Protein AF-A0A849GTV9-F1 (afdb_monomer_lite)

Sequence (280 aa):
MTPLEDRWETLEACEEAVRRRGRVLATTTHLSLVDVEDGKLIRIGAPPRLEFVEWRYGPR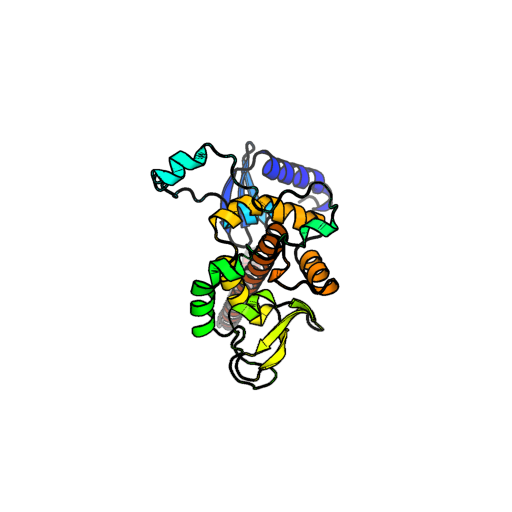SSEESSRPGFWARLLSRLPSPPVGGYDPYKGFEGALRSEPWLASPFLEQASPLTYLFSEVPLAPVCPSCHGPLALRPWEFQRIEILAGPHGPSVLAVCAICDTEVVLDLLEARPVLRVALGIVTPQPVLRQIATGAALEMDAMGGPKALLGSLASARHALGDLGSQARAGLIMTLDELAELEALEAEWRRAEEIAAIMDGELSDIPGFEAFRKNILDRGR

Structure (mmCIF, N/CA/C/O backbone):
data_AF-A0A849GTV9-F1
#
_entry.id   AF-A0A849GTV9-F1
#
loop_
_atom_site.group_PDB
_atom_site.id
_atom_site.type_symbol
_atom_site.label_atom_id
_atom_site.label_alt_id
_atom_site.label_comp_id
_atom_site.label_asym_id
_atom_site.label_entity_id
_atom_site.label_seq_id
_atom_site.pdbx_PDB_ins_code
_atom_site.Cartn_x
_atom_site.Cartn_y
_atom_site.Cartn_z
_atom_site.occupancy
_atom_site.B_iso_or_equiv
_atom_site.auth_seq_id
_atom_site.auth_comp_id
_atom_site.auth_asym_id
_atom_site.auth_atom_id
_atom_site.pdbx_PDB_model_num
ATOM 1 N N . MET A 1 1 ? -26.348 -5.401 33.108 1.00 39.69 1 MET A N 1
ATOM 2 C CA . MET A 1 1 ? -26.008 -4.937 31.749 1.00 39.69 1 MET A CA 1
ATOM 3 C C . MET A 1 1 ? -26.703 -5.865 30.778 1.00 39.69 1 MET A C 1
ATOM 5 O O . MET A 1 1 ? -26.574 -7.068 30.950 1.00 39.69 1 MET A O 1
ATOM 9 N N . THR A 1 2 ? -27.500 -5.327 29.862 1.00 42.94 2 THR A N 1
ATOM 10 C CA . THR A 1 2 ? -28.203 -6.107 28.833 1.00 42.94 2 THR A CA 1
ATOM 11 C C . THR A 1 2 ? -27.184 -6.707 27.848 1.00 42.94 2 THR A C 1
ATOM 13 O O . THR A 1 2 ? -26.185 -6.024 27.584 1.00 42.94 2 THR A O 1
ATOM 16 N N . PRO A 1 3 ? -27.381 -7.942 27.344 1.00 52.69 3 PRO A N 1
ATOM 17 C CA . PRO A 1 3 ? -26.490 -8.583 26.371 1.00 52.69 3 PRO A CA 1
ATOM 18 C C . PRO A 1 3 ? -26.259 -7.730 25.117 1.00 52.69 3 PRO A C 1
ATOM 20 O O . PRO A 1 3 ? -27.100 -6.912 24.748 1.00 52.69 3 PRO A O 1
ATOM 23 N N . LEU A 1 4 ? -25.098 -7.893 24.475 1.00 50.41 4 LEU A N 1
ATOM 24 C CA . LEU A 1 4 ? -24.697 -7.087 23.314 1.00 50.41 4 LEU A CA 1
ATOM 25 C C . LEU A 1 4 ? -25.609 -7.347 22.101 1.00 50.41 4 LEU A C 1
ATOM 27 O O . LEU A 1 4 ? -25.869 -6.426 21.329 1.00 50.41 4 LEU A O 1
ATOM 31 N N . GLU A 1 5 ? -26.128 -8.575 21.981 1.00 54.06 5 GLU A N 1
ATOM 32 C CA . GLU A 1 5 ? -27.061 -8.987 20.923 1.00 54.06 5 GLU A CA 1
ATOM 33 C C . GLU A 1 5 ? -28.354 -8.147 20.911 1.00 54.06 5 GLU A C 1
ATOM 35 O O . GLU A 1 5 ? -28.874 -7.829 19.846 1.00 54.06 5 GLU A O 1
ATOM 40 N N . ASP A 1 6 ? -28.812 -7.693 22.083 1.00 58.66 6 ASP A N 1
ATOM 41 C CA . ASP A 1 6 ? -30.043 -6.906 22.254 1.00 58.66 6 ASP A CA 1
ATOM 42 C C . ASP A 1 6 ? -29.839 -5.393 22.021 1.00 58.66 6 ASP A C 1
ATOM 44 O O . ASP A 1 6 ? -30.763 -4.596 22.196 1.00 58.66 6 ASP A O 1
ATOM 48 N N . ARG A 1 7 ? -28.619 -4.956 21.667 1.00 70.19 7 ARG A N 1
ATOM 49 C CA . ARG A 1 7 ? -28.251 -3.533 21.484 1.00 70.19 7 ARG A CA 1
ATOM 50 C C . ARG A 1 7 ? -27.918 -3.177 20.034 1.00 70.19 7 ARG A C 1
ATOM 52 O O . ARG A 1 7 ? -27.446 -2.067 19.781 1.00 70.19 7 ARG A O 1
ATOM 59 N N . TRP A 1 8 ? -28.162 -4.088 19.092 1.00 69.25 8 TRP A N 1
ATOM 60 C CA . TRP A 1 8 ? -27.783 -3.926 17.686 1.00 69.25 8 TRP A CA 1
ATOM 61 C C . TRP A 1 8 ? -28.410 -2.686 17.035 1.00 69.25 8 TRP A C 1
ATOM 63 O O . TRP A 1 8 ? -27.699 -1.887 16.437 1.00 69.25 8 TRP A O 1
ATOM 73 N N . GLU A 1 9 ? -29.704 -2.437 17.260 1.00 74.06 9 GLU A N 1
ATOM 74 C CA . GLU A 1 9 ? -30.391 -1.240 16.742 1.00 74.06 9 GLU A CA 1
ATOM 75 C C . GLU A 1 9 ? -29.794 0.066 17.288 1.00 74.06 9 GLU A C 1
ATOM 77 O O . GLU A 1 9 ? -29.728 1.074 16.589 1.00 74.06 9 GLU A O 1
ATOM 82 N N . THR A 1 10 ? -29.314 0.056 18.536 1.00 77.75 10 THR A N 1
ATOM 83 C CA . THR A 1 10 ? -28.646 1.222 19.132 1.00 77.75 10 THR A CA 1
ATOM 84 C C . THR A 1 10 ? -27.262 1.434 18.519 1.00 77.75 10 THR A C 1
ATOM 86 O O . THR A 1 10 ? -26.870 2.572 18.279 1.00 77.75 10 THR A O 1
ATOM 89 N N . LEU A 1 11 ? -26.524 0.356 18.239 1.00 75.38 11 LEU A N 1
ATOM 90 C CA . LEU A 1 11 ? -25.236 0.425 17.545 1.00 75.38 11 LEU A CA 1
ATOM 91 C C . LEU A 1 11 ? -25.397 0.922 16.104 1.00 75.38 11 LEU A C 1
ATOM 93 O O . LEU A 1 11 ? -24.659 1.817 15.702 1.00 75.38 11 LEU A O 1
ATOM 97 N N . GLU A 1 12 ? -26.379 0.417 15.354 1.00 79.19 12 GLU A N 1
ATOM 98 C CA . GLU A 1 12 ? -26.667 0.884 13.992 1.00 79.19 12 GLU A CA 1
ATOM 99 C C . GLU A 1 12 ? -27.120 2.348 13.964 1.00 79.19 12 GLU A C 1
ATOM 101 O O . GLU A 1 12 ? -26.667 3.111 13.111 1.00 79.19 12 GLU A O 1
ATOM 106 N N . ALA A 1 13 ? -27.953 2.775 14.919 1.00 81.56 13 ALA A N 1
ATOM 107 C CA . ALA A 1 13 ? -28.348 4.175 15.047 1.00 81.56 13 ALA A CA 1
ATOM 108 C C . ALA A 1 13 ? -27.148 5.086 15.357 1.00 81.56 13 ALA A C 1
ATOM 110 O O . ALA A 1 13 ? -27.024 6.162 14.768 1.00 81.56 13 ALA A O 1
ATOM 111 N N . CYS A 1 14 ? -26.238 4.645 16.232 1.00 82.44 14 CYS A N 1
ATOM 112 C CA . CYS A 1 14 ? -24.987 5.348 16.508 1.00 82.44 14 CYS A CA 1
ATOM 113 C C . CYS A 1 14 ? -24.081 5.416 15.267 1.00 82.44 14 CYS A C 1
ATOM 115 O O . CYS A 1 14 ? -23.568 6.489 14.957 1.00 82.44 14 CYS A O 1
ATOM 117 N N . GLU A 1 15 ? -23.907 4.315 14.530 1.00 80.06 15 GLU A N 1
ATOM 118 C CA . GLU A 1 15 ? -23.124 4.284 13.284 1.00 80.06 15 GLU A CA 1
ATOM 119 C C . GLU A 1 15 ? -23.722 5.205 12.216 1.00 80.06 15 GLU A C 1
ATOM 121 O O . GLU A 1 15 ? -22.999 5.946 11.552 1.00 80.06 15 GLU A O 1
ATOM 126 N N . GLU A 1 16 ? -25.045 5.228 12.069 1.00 83.62 16 GLU A N 1
ATOM 127 C CA . GLU A 1 16 ? -25.703 6.113 11.110 1.00 83.62 16 GLU A CA 1
ATOM 128 C C . GLU A 1 16 ? -25.604 7.590 11.518 1.00 83.62 16 GLU A C 1
ATOM 130 O O . GLU A 1 16 ? -25.418 8.458 10.659 1.00 83.62 16 GLU A O 1
ATOM 135 N N . ALA A 1 17 ? -25.669 7.887 12.819 1.00 84.38 17 ALA A N 1
ATOM 136 C CA . ALA A 1 17 ? -25.448 9.232 13.341 1.00 84.38 17 ALA A CA 1
ATOM 137 C C . ALA A 1 17 ? -24.020 9.723 13.050 1.00 84.38 17 ALA A C 1
ATOM 139 O O . ALA A 1 17 ? -23.851 10.851 12.575 1.00 84.38 17 ALA A O 1
ATOM 140 N N . VAL A 1 18 ? -23.010 8.865 13.249 1.00 82.31 18 VAL A N 1
ATOM 141 C CA . VAL A 1 18 ? -21.615 9.144 12.865 1.00 82.31 18 VAL A CA 1
ATOM 142 C C . VAL A 1 18 ? -21.516 9.387 11.358 1.00 82.31 18 VAL A C 1
ATOM 144 O O . VAL A 1 18 ? -21.007 10.427 10.946 1.00 82.31 18 VAL A O 1
ATOM 147 N N . ARG A 1 19 ? -22.077 8.493 10.536 1.00 78.62 19 ARG A N 1
ATOM 148 C CA . ARG A 1 19 ? -21.976 8.549 9.069 1.00 78.62 19 ARG A CA 1
ATOM 149 C C . ARG A 1 19 ? -22.617 9.798 8.465 1.00 78.62 19 ARG A C 1
ATOM 151 O O . ARG A 1 19 ? -22.088 10.360 7.511 1.00 78.62 19 ARG A O 1
ATOM 158 N N . ARG A 1 20 ? -23.786 10.216 8.966 1.00 77.94 20 ARG A N 1
ATOM 159 C CA . ARG A 1 20 ? -24.541 11.338 8.378 1.00 77.94 20 ARG A CA 1
ATOM 160 C C . ARG A 1 20 ? -24.160 12.702 8.929 1.00 77.94 20 ARG A C 1
ATOM 162 O O . ARG A 1 20 ? -24.285 13.686 8.204 1.00 77.94 20 ARG A O 1
ATOM 169 N N . ARG A 1 21 ? -23.832 12.785 10.221 1.00 75.69 21 ARG A N 1
ATOM 170 C CA . ARG A 1 21 ? -23.734 14.063 10.951 1.00 75.69 21 ARG A CA 1
ATOM 171 C C . ARG A 1 21 ? -22.545 14.135 11.914 1.00 75.69 21 ARG A C 1
ATOM 173 O O . ARG A 1 21 ? -22.433 15.117 12.643 1.00 75.69 21 ARG A O 1
ATOM 180 N N . GLY A 1 22 ? -21.677 13.126 11.942 1.00 81.06 22 GLY A N 1
ATOM 181 C CA . GLY A 1 22 ? -20.545 13.065 12.856 1.00 81.06 22 GLY A CA 1
ATOM 182 C C . GLY A 1 22 ? -19.433 14.047 12.496 1.00 81.06 22 GLY A C 1
ATOM 183 O O . GLY A 1 22 ? -18.978 14.099 11.356 1.00 81.06 22 GLY A O 1
ATOM 184 N N . ARG A 1 23 ? -18.944 14.798 13.487 1.00 77.62 23 ARG A N 1
ATOM 185 C CA . ARG A 1 23 ? -17.706 15.582 13.390 1.00 77.62 23 ARG A CA 1
ATOM 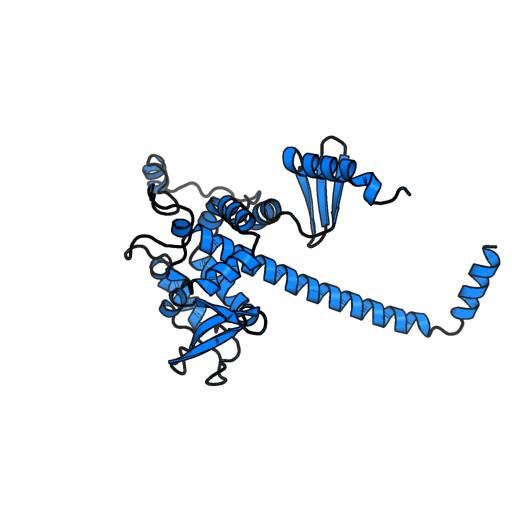186 C C . ARG A 1 23 ? -16.620 14.933 14.235 1.00 77.62 23 ARG A C 1
ATOM 188 O O . ARG A 1 23 ? -16.698 14.942 15.459 1.00 77.62 23 ARG A O 1
ATOM 195 N N . VAL A 1 24 ? -15.566 14.428 13.608 1.00 79.31 24 VAL A N 1
ATOM 196 C CA . VAL A 1 24 ? -14.429 13.840 14.332 1.00 79.31 24 VAL A CA 1
ATOM 197 C C . VAL A 1 24 ? -13.695 14.924 15.135 1.00 79.31 24 VAL A C 1
ATOM 199 O O . VAL A 1 24 ? -13.275 15.942 14.588 1.00 79.31 24 VAL A O 1
ATOM 202 N N . LEU A 1 25 ? -13.564 14.718 16.447 1.00 73.00 25 LEU A N 1
ATOM 203 C CA . LEU A 1 25 ? -12.898 15.628 17.386 1.00 73.00 25 LEU A CA 1
ATOM 204 C C . LEU A 1 25 ? -11.453 15.220 17.676 1.00 73.00 25 LEU A C 1
ATOM 206 O O . LEU A 1 25 ? -10.591 16.079 17.836 1.00 73.00 25 LEU A O 1
ATOM 210 N N . ALA A 1 26 ? -11.203 13.919 17.804 1.00 57.09 26 ALA A N 1
ATOM 211 C CA . ALA A 1 26 ? -9.886 13.363 18.091 1.00 57.09 26 ALA A CA 1
ATOM 212 C C . ALA A 1 26 ? -9.811 11.928 17.573 1.00 57.09 26 ALA A C 1
ATOM 214 O O . ALA A 1 26 ? -10.826 11.236 17.518 1.00 57.09 26 ALA A O 1
ATOM 215 N N . THR A 1 27 ? -8.622 11.475 17.187 1.00 57.78 27 THR A N 1
ATOM 216 C CA . THR A 1 27 ? -8.405 10.105 16.718 1.00 57.78 27 THR A CA 1
ATOM 217 C C . THR A 1 27 ? -7.039 9.604 17.164 1.00 57.78 27 THR A C 1
ATOM 219 O O . THR A 1 27 ? -6.050 10.333 17.099 1.00 57.78 27 THR A O 1
ATOM 222 N N . THR A 1 28 ? -7.008 8.357 17.615 1.00 56.84 28 THR A N 1
ATOM 223 C CA . THR A 1 28 ? -5.812 7.534 17.772 1.00 56.84 28 THR A CA 1
ATOM 224 C C . THR A 1 28 ? -5.918 6.337 16.835 1.00 56.84 28 THR A C 1
ATOM 226 O O . THR A 1 28 ? -6.914 6.146 16.142 1.00 56.84 28 THR A O 1
ATOM 229 N N . THR A 1 29 ? -4.904 5.488 16.844 1.00 48.97 29 THR A N 1
ATOM 230 C CA . THR A 1 29 ? -4.817 4.313 15.982 1.00 48.97 29 THR A CA 1
ATOM 231 C C . THR A 1 29 ? -5.947 3.287 16.185 1.00 48.97 29 THR A C 1
ATOM 233 O O . THR A 1 29 ? -6.224 2.491 15.293 1.00 48.97 29 THR A O 1
ATOM 236 N N . HIS A 1 30 ? -6.644 3.320 17.327 1.00 57.62 30 HIS A N 1
ATOM 237 C CA . HIS A 1 30 ? -7.762 2.416 17.636 1.00 57.62 30 HIS A CA 1
ATOM 238 C C . HIS A 1 30 ? -9.028 3.115 18.129 1.00 57.62 30 HIS A C 1
ATOM 240 O O . HIS A 1 30 ? -10.029 2.443 18.393 1.00 57.62 30 HIS A O 1
ATOM 246 N N . LEU A 1 31 ? -8.976 4.434 18.320 1.00 67.19 31 LEU A N 1
ATOM 247 C CA . LEU A 1 31 ? -10.046 5.192 18.950 1.00 67.19 31 LEU A CA 1
ATOM 248 C C . LEU A 1 31 ? -10.389 6.408 18.111 1.00 67.19 31 LEU A C 1
ATOM 250 O O . LEU A 1 31 ? -9.511 7.201 17.786 1.00 67.19 31 LEU A O 1
ATOM 254 N N . SER A 1 32 ? -11.673 6.625 17.868 1.00 72.94 32 SER A N 1
ATOM 255 C CA . SER A 1 32 ? -12.154 7.863 17.254 1.00 72.94 32 SER A CA 1
ATOM 256 C C . SER A 1 32 ? -13.209 8.489 18.145 1.00 72.94 32 SER A C 1
ATOM 258 O O . SER A 1 32 ? -14.185 7.839 18.511 1.00 72.94 32 SER A O 1
ATOM 260 N N . LEU A 1 33 ? -13.006 9.752 18.510 1.00 77.88 33 LEU A N 1
ATOM 261 C CA . LEU A 1 33 ? -13.976 10.564 19.233 1.00 77.88 33 LEU A CA 1
ATOM 262 C C . LEU A 1 33 ? -14.753 11.398 18.220 1.00 77.88 33 LEU A C 1
ATOM 264 O O . LEU A 1 33 ? -14.174 12.261 17.561 1.00 77.88 33 LEU A O 1
ATOM 268 N N . VAL A 1 34 ? -16.057 11.172 18.131 1.00 82.88 34 VAL A N 1
ATOM 269 C CA . VAL A 1 34 ? -16.953 11.829 17.179 1.00 82.88 34 VAL A CA 1
ATOM 270 C C . VAL A 1 34 ? -18.002 12.635 17.938 1.00 82.88 34 VAL A C 1
ATOM 272 O O . VAL A 1 34 ? -18.679 12.117 18.820 1.00 82.88 34 VAL A O 1
ATOM 275 N N . ASP A 1 35 ? -18.121 13.914 17.601 1.00 84.44 35 ASP A N 1
ATOM 276 C CA . ASP A 1 35 ? -19.215 14.799 18.002 1.00 84.44 35 ASP A CA 1
ATOM 277 C C . ASP A 1 35 ? -20.438 14.479 17.138 1.00 84.44 35 ASP A C 1
ATOM 279 O O . ASP A 1 35 ? -20.355 14.526 15.910 1.00 84.44 35 ASP A O 1
ATOM 283 N N . VAL A 1 36 ? -21.568 14.179 17.761 1.00 89.69 36 VAL A N 1
ATOM 284 C CA . VAL A 1 36 ? -22.879 14.044 17.115 1.00 89.69 36 VAL A CA 1
ATOM 285 C C . VAL A 1 36 ? -23.880 14.943 17.846 1.00 89.69 36 VAL A C 1
ATOM 287 O O . VAL A 1 36 ? -23.617 15.396 18.957 1.00 89.69 36 VAL A O 1
ATOM 290 N N . GLU A 1 37 ? -25.033 15.234 17.241 1.00 79.00 37 GLU A N 1
ATOM 291 C CA . GLU A 1 37 ? -26.035 16.135 17.849 1.00 79.00 37 GLU A CA 1
ATOM 292 C C . GLU A 1 37 ? -26.460 15.681 19.258 1.00 79.00 37 GLU A C 1
ATOM 294 O O . GLU A 1 37 ? -26.621 16.510 20.152 1.00 79.00 37 GLU A O 1
ATOM 299 N N . ASP A 1 38 ? -26.547 14.366 19.469 1.00 80.06 38 ASP A N 1
ATOM 300 C CA . ASP A 1 38 ? -26.975 13.751 20.729 1.00 80.06 38 ASP A CA 1
ATOM 301 C C . ASP A 1 38 ? -25.820 13.466 21.714 1.00 80.06 38 ASP A C 1
ATOM 303 O O . ASP A 1 38 ? -26.020 12.808 22.738 1.00 80.06 38 ASP A O 1
ATOM 307 N N . GLY A 1 39 ? -24.599 13.951 21.444 1.00 84.56 39 GLY A N 1
ATOM 308 C CA . GLY A 1 39 ? -23.461 13.841 22.361 1.00 84.56 39 GLY A CA 1
ATOM 309 C C . GLY A 1 39 ? -22.144 13.450 21.693 1.00 84.56 39 GLY A C 1
ATOM 310 O O . GLY A 1 39 ? -21.872 13.796 20.552 1.00 84.56 39 GLY A O 1
ATOM 311 N N . LYS A 1 40 ? -21.280 12.738 22.424 1.00 83.06 40 LYS A N 1
ATOM 312 C CA . LYS A 1 40 ? -19.981 12.279 21.910 1.00 83.06 40 LYS A CA 1
ATOM 313 C C . LYS A 1 40 ? -19.936 10.762 21.854 1.00 83.06 40 LYS A C 1
ATOM 315 O O . LYS A 1 40 ? -20.203 10.102 22.856 1.00 83.06 40 LYS A O 1
ATOM 320 N N . LEU A 1 41 ? -19.554 10.224 20.704 1.00 85.50 41 LEU A N 1
ATOM 321 C CA . LEU A 1 41 ? -19.363 8.797 20.479 1.00 85.50 41 LEU A CA 1
ATOM 322 C C . LEU A 1 41 ? -17.871 8.474 20.453 1.00 85.50 41 LEU A C 1
ATOM 324 O O . LEU A 1 41 ? -17.080 9.204 19.858 1.00 85.50 41 LEU A O 1
ATOM 328 N N . ILE A 1 42 ? -17.491 7.381 21.112 1.00 77.62 42 ILE A N 1
ATOM 329 C CA . ILE A 1 42 ? -16.140 6.822 21.043 1.00 77.62 42 ILE A CA 1
ATOM 330 C C . ILE A 1 42 ? -16.240 5.512 20.280 1.00 77.62 42 ILE A C 1
ATOM 332 O O . ILE A 1 42 ? -16.866 4.560 20.746 1.00 77.62 42 ILE A O 1
ATOM 336 N N . ARG A 1 43 ? -15.626 5.478 19.104 1.00 73.50 43 ARG A N 1
ATOM 337 C CA . ARG A 1 43 ? -15.516 4.282 18.280 1.00 73.50 43 ARG A CA 1
ATOM 338 C C . ARG A 1 43 ? -14.233 3.551 18.646 1.00 73.50 43 ARG A C 1
ATOM 340 O O . ARG A 1 43 ? -13.184 4.181 18.741 1.00 73.50 43 ARG A O 1
ATOM 347 N N . ILE A 1 44 ? -14.341 2.243 18.860 1.00 71.62 44 ILE A N 1
ATOM 348 C CA . ILE A 1 44 ? -13.219 1.353 19.167 1.00 71.62 44 ILE A CA 1
ATOM 349 C C . ILE A 1 44 ? -13.091 0.370 18.005 1.00 71.62 44 ILE A C 1
ATOM 351 O O . ILE A 1 44 ? -14.042 -0.354 17.713 1.00 71.62 44 ILE A O 1
ATOM 355 N N . GLY A 1 45 ? -11.935 0.349 17.343 1.00 67.25 45 GLY A N 1
ATOM 356 C CA . GLY A 1 45 ? -11.657 -0.542 16.213 1.00 67.25 45 GLY A CA 1
ATOM 357 C C . GLY A 1 45 ? -11.155 0.192 14.972 1.00 67.25 45 GLY A C 1
ATOM 358 O O . GLY A 1 45 ? -10.876 1.388 15.015 1.00 67.25 45 GLY A O 1
ATOM 359 N N . ALA A 1 46 ? -11.022 -0.539 13.862 1.00 63.16 46 ALA A N 1
ATOM 360 C CA . ALA A 1 46 ? -10.571 0.045 12.604 1.00 63.16 46 ALA A CA 1
ATOM 361 C C . ALA A 1 46 ? -11.599 1.077 12.093 1.00 63.16 46 ALA A C 1
ATOM 363 O O . ALA A 1 46 ? -12.800 0.769 12.039 1.00 63.16 46 ALA A O 1
ATOM 364 N N . PRO A 1 47 ? -11.163 2.295 11.726 1.00 66.44 47 PRO A N 1
ATOM 365 C CA . PRO A 1 47 ? -12.051 3.276 11.120 1.00 66.44 47 PRO A CA 1
ATOM 366 C C . PRO A 1 47 ? -12.557 2.762 9.760 1.00 66.44 47 PRO A C 1
ATOM 368 O O . PRO A 1 47 ? -11.839 2.021 9.079 1.00 66.44 47 PRO A O 1
ATOM 371 N N . PRO A 1 48 ? -13.767 3.148 9.317 1.00 73.62 48 PRO A N 1
ATOM 372 C CA . PRO A 1 48 ? -14.179 2.962 7.934 1.00 73.62 48 PRO A CA 1
ATOM 373 C C . PRO A 1 48 ? -13.139 3.588 7.004 1.00 73.62 48 PRO A C 1
ATOM 375 O O . PRO A 1 48 ? -12.595 4.656 7.294 1.00 73.62 48 PRO A O 1
ATOM 378 N N . ARG A 1 49 ? -12.876 2.958 5.858 1.00 79.69 49 ARG A N 1
ATOM 379 C CA . ARG A 1 49 ? -11.835 3.431 4.933 1.00 79.69 49 ARG A CA 1
ATOM 380 C C . ARG A 1 49 ? -12.064 4.846 4.430 1.00 79.69 49 ARG A C 1
ATOM 382 O O . ARG A 1 49 ? -11.101 5.579 4.235 1.00 79.69 49 ARG A O 1
ATOM 389 N N . LEU A 1 50 ? -13.323 5.250 4.276 1.00 77.94 50 LEU A N 1
ATOM 390 C CA . LEU A 1 50 ? -13.660 6.622 3.920 1.00 77.94 50 LEU A CA 1
ATOM 391 C C . LEU A 1 50 ? -13.152 7.627 4.970 1.00 77.94 50 LEU A C 1
ATOM 393 O O . LEU A 1 50 ? -12.550 8.630 4.601 1.00 77.94 50 LEU A O 1
ATOM 397 N N . GLU A 1 51 ? -13.312 7.325 6.261 1.00 72.25 51 GLU A N 1
ATOM 398 C CA . GLU A 1 51 ? -12.805 8.161 7.359 1.00 72.25 51 GLU A CA 1
ATOM 399 C C . GLU A 1 51 ? -11.272 8.150 7.406 1.00 72.25 51 GLU A C 1
ATOM 401 O O . GLU A 1 51 ? -10.645 9.204 7.502 1.00 72.25 51 GLU A O 1
ATOM 406 N N . PHE A 1 52 ? -10.652 6.972 7.253 1.00 75.75 52 PHE A N 1
ATOM 407 C CA . PHE A 1 52 ? -9.193 6.846 7.156 1.00 75.75 52 PHE A CA 1
ATOM 408 C C . PHE A 1 52 ? -8.624 7.719 6.029 1.00 75.75 52 PHE A C 1
ATOM 410 O O . PHE A 1 52 ? -7.631 8.430 6.211 1.00 75.75 52 PHE A O 1
ATOM 417 N N . VAL A 1 53 ? -9.280 7.698 4.868 1.00 79.25 53 VAL A N 1
ATOM 418 C CA . VAL A 1 53 ? -8.898 8.496 3.707 1.00 79.25 53 VAL A CA 1
ATOM 419 C C . VAL A 1 53 ? -9.067 9.986 3.959 1.00 79.25 53 VAL A C 1
ATOM 421 O O . VAL A 1 53 ? -8.160 10.748 3.625 1.00 79.25 53 VAL A O 1
ATOM 424 N N . GLU A 1 54 ? -10.167 10.416 4.572 1.00 76.19 54 GLU A N 1
ATOM 425 C CA . GLU A 1 54 ? -10.346 11.823 4.933 1.00 76.19 54 GLU A CA 1
ATOM 426 C C . GLU A 1 54 ? -9.293 12.303 5.939 1.00 76.19 54 GLU A C 1
ATOM 428 O O . GLU A 1 54 ? -8.771 13.406 5.799 1.00 76.19 54 GLU A O 1
ATOM 433 N N . TRP A 1 55 ? -8.898 11.493 6.919 1.00 73.12 55 TRP A N 1
ATOM 434 C CA . TRP A 1 55 ? -7.854 11.905 7.865 1.00 73.12 55 TRP A CA 1
ATOM 435 C C . TRP A 1 55 ? -6.478 11.988 7.220 1.00 73.12 55 TRP A C 1
ATOM 437 O O . TRP A 1 55 ? -5.690 12.893 7.516 1.00 73.12 55 TRP A O 1
ATOM 447 N N . ARG A 1 56 ? -6.169 11.023 6.355 1.00 77.38 56 ARG A N 1
ATOM 448 C CA . ARG A 1 56 ? -4.826 10.859 5.805 1.00 77.38 56 ARG A CA 1
ATOM 449 C C . ARG A 1 56 ? -4.579 11.708 4.565 1.00 77.38 56 ARG A C 1
ATOM 451 O O . ARG A 1 56 ? -3.489 12.259 4.406 1.00 77.38 56 ARG A O 1
ATOM 458 N N . TYR A 1 57 ? -5.589 11.825 3.714 1.00 81.44 57 TYR A N 1
ATOM 459 C CA . TYR A 1 57 ? -5.528 12.505 2.424 1.00 81.44 57 TYR A CA 1
ATOM 460 C C . TYR A 1 57 ? -6.535 13.651 2.304 1.00 81.44 57 TYR A C 1
ATOM 462 O O . TYR A 1 57 ? -6.558 14.320 1.275 1.00 81.44 57 TYR A O 1
ATOM 470 N N . GLY A 1 58 ? -7.363 13.913 3.315 1.00 69.00 58 GLY A N 1
ATOM 471 C CA . GLY A 1 58 ? -8.268 15.057 3.299 1.00 69.00 58 GLY A CA 1
ATOM 472 C C . GLY A 1 58 ? -7.544 16.403 3.419 1.00 69.00 58 GLY A C 1
ATOM 473 O O . GLY A 1 58 ? -6.320 16.480 3.596 1.00 69.00 58 GLY A O 1
ATOM 474 N N . PRO A 1 59 ? -8.294 17.508 3.287 1.00 63.97 59 PRO A N 1
ATOM 475 C CA . PRO A 1 59 ? -7.735 18.847 3.370 1.00 63.97 59 PRO A CA 1
ATOM 476 C C . PRO A 1 59 ? -7.184 19.104 4.777 1.00 63.97 59 PRO A C 1
ATOM 478 O O . PRO A 1 59 ? -7.916 19.097 5.764 1.00 63.97 59 PRO A O 1
ATOM 481 N N . ARG A 1 60 ? -5.879 19.377 4.880 1.00 60.59 60 ARG A N 1
ATOM 482 C CA . ARG A 1 60 ? -5.286 19.862 6.130 1.00 60.59 60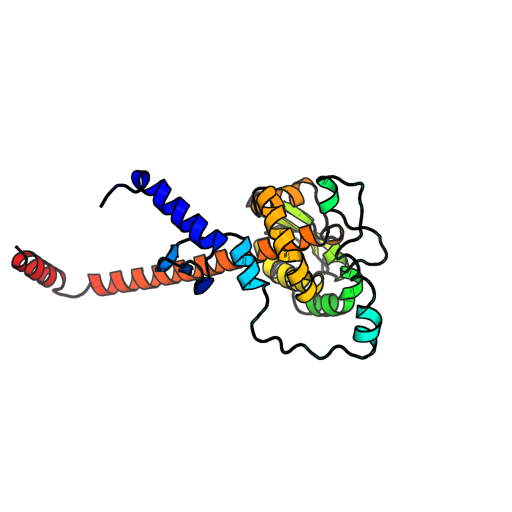 ARG A CA 1
ATOM 483 C C . ARG A 1 60 ? -5.678 21.321 6.331 1.00 60.59 60 ARG A C 1
ATOM 485 O O . ARG A 1 60 ? -5.578 22.121 5.405 1.00 60.59 60 ARG A O 1
ATOM 492 N N . SER A 1 61 ? -6.078 21.682 7.549 1.00 45.88 61 SER A N 1
ATOM 493 C CA . SER A 1 61 ? -6.567 23.016 7.940 1.00 45.88 61 SER A CA 1
ATOM 494 C C . SER A 1 61 ? -5.520 24.146 7.861 1.00 45.88 61 SER A C 1
ATOM 496 O O . SER A 1 61 ? -5.700 25.196 8.469 1.00 45.88 61 SER A O 1
ATOM 498 N N . SER A 1 62 ? -4.417 23.958 7.136 1.00 47.50 62 SER A N 1
ATOM 499 C CA . SER A 1 62 ? -3.298 24.899 7.054 1.00 47.50 62 SER A CA 1
ATOM 500 C C . SER A 1 62 ? -2.555 24.843 5.714 1.00 47.50 62 SER A C 1
ATOM 502 O O . SER A 1 62 ? -1.334 24.973 5.678 1.00 47.50 62 SER A O 1
ATOM 504 N N . GLU A 1 63 ? -3.258 24.641 4.601 1.00 47.31 63 GLU A N 1
ATOM 505 C CA . GLU A 1 63 ? -2.717 25.025 3.294 1.00 47.31 63 GLU A CA 1
ATOM 506 C C . GLU A 1 63 ? -3.184 26.440 2.977 1.00 47.31 63 GLU A C 1
ATOM 508 O O . GLU A 1 63 ? -4.249 26.675 2.409 1.00 47.31 63 GLU A O 1
ATOM 513 N N . GLU A 1 64 ? -2.365 27.408 3.381 1.00 44.62 64 GLU A N 1
ATOM 514 C CA . GLU A 1 64 ? -2.419 28.743 2.812 1.00 44.62 64 GLU A CA 1
ATOM 515 C C . GLU A 1 64 ? -2.233 28.590 1.301 1.00 44.62 64 GLU A C 1
ATOM 517 O O . GLU A 1 64 ? -1.152 28.234 0.829 1.00 44.62 64 GLU A O 1
ATOM 522 N N . SER A 1 65 ? -3.326 28.740 0.544 1.00 50.06 65 SER A N 1
ATOM 523 C CA . SER A 1 65 ? -3.315 28.506 -0.895 1.00 50.06 65 SER A CA 1
ATOM 524 C C . SER A 1 65 ? -2.213 29.370 -1.504 1.00 50.06 65 SER A C 1
ATOM 526 O O . SER A 1 65 ? -2.315 30.603 -1.479 1.00 50.06 65 SER A O 1
ATOM 528 N N . SER A 1 66 ? -1.152 28.763 -2.043 1.00 55.28 66 SER A N 1
ATOM 529 C CA . SER A 1 66 ? -0.175 29.536 -2.803 1.00 55.28 66 SER A CA 1
ATOM 530 C C . SER A 1 66 ? -0.950 30.207 -3.933 1.00 55.28 66 SER A C 1
ATOM 532 O O . SER A 1 66 ? -1.603 29.514 -4.720 1.00 55.28 66 SER A O 1
ATOM 534 N N . ARG A 1 67 ? -0.957 31.544 -3.978 1.00 53.75 67 ARG A N 1
ATOM 535 C CA . ARG A 1 67 ? -1.695 32.284 -5.007 1.00 53.75 67 ARG A CA 1
ATOM 536 C C . ARG A 1 67 ? -1.282 31.739 -6.379 1.00 53.75 67 ARG A C 1
ATOM 538 O O . ARG A 1 67 ? -0.092 31.797 -6.691 1.00 53.75 67 ARG A O 1
ATOM 545 N N . PRO A 1 68 ? -2.217 31.213 -7.191 1.00 58.44 68 PRO A N 1
ATOM 546 C CA . PRO A 1 68 ? -1.861 30.613 -8.467 1.00 58.44 68 PRO A CA 1
ATOM 547 C C . PRO A 1 68 ? -1.171 31.659 -9.345 1.00 58.44 68 PRO A C 1
ATOM 549 O O . PRO A 1 68 ? -1.640 32.798 -9.460 1.00 58.44 68 PRO A O 1
ATOM 552 N N . GLY A 1 69 ? -0.040 31.277 -9.945 1.00 70.12 69 GLY A N 1
ATOM 553 C CA . GLY A 1 69 ? 0.700 32.128 -10.874 1.00 70.12 69 GLY A CA 1
ATOM 554 C C . GLY A 1 69 ? -0.163 32.558 -12.067 1.00 70.12 69 GLY A C 1
ATOM 555 O O . GLY A 1 69 ? -1.207 31.967 -12.346 1.00 70.12 69 GLY A O 1
ATOM 556 N N . PHE A 1 70 ? 0.274 33.591 -12.792 1.00 71.94 70 PHE A N 1
ATOM 557 C CA . PHE A 1 70 ? -0.458 34.160 -13.934 1.00 71.94 70 PHE A CA 1
ATOM 558 C C . PHE A 1 70 ? -0.973 33.094 -14.922 1.00 71.94 70 PHE A C 1
ATOM 560 O O . PHE A 1 70 ? -2.151 33.103 -15.275 1.00 71.94 70 PHE A O 1
ATOM 567 N N . TRP A 1 71 ? -0.130 32.122 -15.286 1.00 57.69 71 TRP A N 1
ATOM 568 C CA . TRP A 1 71 ? -0.497 31.031 -16.194 1.00 57.69 71 TRP A CA 1
ATOM 569 C C . TRP A 1 71 ? -1.541 30.072 -15.611 1.00 57.69 71 TRP A C 1
ATOM 571 O O . TRP A 1 71 ? -2.456 29.670 -16.321 1.00 57.69 71 TRP A O 1
ATOM 581 N N . ALA A 1 72 ? -1.479 29.771 -14.311 1.00 60.69 72 ALA A N 1
ATOM 582 C CA . ALA A 1 72 ? -2.477 28.934 -13.645 1.00 60.69 72 ALA A CA 1
ATOM 583 C C . ALA A 1 72 ? -3.857 29.617 -13.592 1.00 60.69 72 ALA A C 1
ATOM 585 O O . ALA A 1 72 ? -4.873 28.954 -13.765 1.00 60.69 72 ALA A O 1
ATOM 586 N N . ARG A 1 73 ? -3.906 30.950 -13.440 1.00 68.06 73 ARG A N 1
ATOM 587 C CA . ARG A 1 73 ? -5.157 31.736 -13.517 1.00 68.06 73 ARG A CA 1
ATOM 588 C C . ARG A 1 73 ? -5.711 31.857 -14.935 1.00 68.06 73 ARG A C 1
ATOM 590 O O . ARG A 1 73 ? -6.920 31.980 -15.114 1.00 68.06 73 ARG A O 1
ATOM 597 N N . LEU A 1 74 ? -4.836 31.865 -15.939 1.00 70.56 74 LEU A N 1
ATOM 598 C CA . LEU A 1 74 ? -5.241 31.893 -17.343 1.00 70.56 74 LEU A CA 1
ATOM 599 C C . LEU A 1 74 ? -5.830 30.539 -17.768 1.00 70.56 74 LEU A C 1
ATOM 601 O O . LEU A 1 74 ? -6.844 30.497 -18.462 1.00 70.56 74 LEU A O 1
ATOM 605 N N . LEU A 1 75 ? -5.225 29.444 -17.303 1.00 56.69 75 LEU A N 1
ATOM 606 C CA . LEU A 1 75 ? -5.625 28.078 -17.635 1.00 56.69 75 LEU A CA 1
ATOM 607 C C . LEU A 1 75 ? -6.765 27.540 -16.758 1.00 56.69 75 LEU A C 1
ATOM 609 O O . LEU A 1 75 ? -7.453 26.625 -17.187 1.00 56.69 75 LEU A O 1
ATOM 613 N N . SER A 1 76 ? -7.061 28.138 -15.597 1.00 56.84 76 SER A N 1
ATOM 614 C CA . SER A 1 76 ? -8.180 27.730 -14.725 1.00 56.84 76 SER A CA 1
ATOM 615 C C . SER A 1 76 ? -9.580 27.974 -15.312 1.00 56.84 76 SER A C 1
ATOM 617 O O . SER A 1 76 ? -10.578 27.690 -14.657 1.00 56.84 76 SER A O 1
ATOM 619 N N . ARG A 1 77 ? -9.673 28.567 -16.510 1.00 55.19 77 ARG A N 1
ATOM 620 C CA . ARG A 1 77 ? -10.920 28.670 -17.290 1.00 55.19 77 ARG A CA 1
ATOM 621 C C . ARG A 1 77 ? -11.133 27.493 -18.237 1.00 55.19 77 ARG A C 1
ATOM 623 O O . ARG A 1 77 ? -12.216 27.368 -18.801 1.00 55.19 77 ARG A O 1
ATOM 630 N N . LEU A 1 78 ? -10.112 26.665 -18.435 1.00 46.47 78 LEU A N 1
ATOM 631 C CA . LEU A 1 78 ? -10.269 25.381 -19.094 1.00 46.47 78 LEU A CA 1
ATO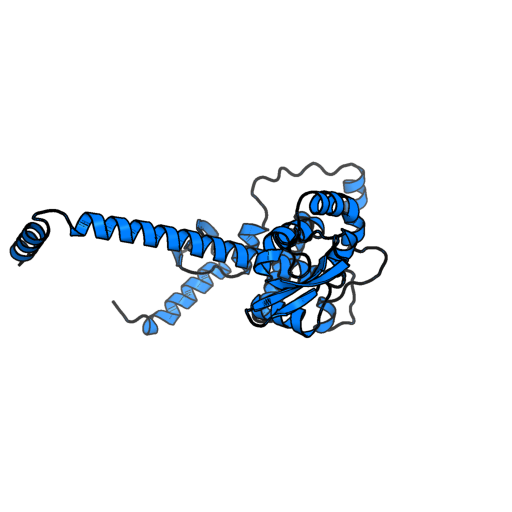M 632 C C . LEU A 1 78 ? -10.853 24.394 -18.076 1.00 46.47 78 LEU A C 1
ATOM 634 O O . LEU A 1 78 ? -10.533 24.497 -16.888 1.00 46.47 78 LEU A O 1
ATOM 638 N N . PRO A 1 79 ? -11.714 23.454 -18.503 1.00 43.78 79 PRO A N 1
ATOM 639 C CA . PRO A 1 79 ? -12.098 22.348 -17.639 1.00 43.78 79 PRO A CA 1
ATOM 640 C C . PRO A 1 79 ? -10.827 21.656 -17.142 1.00 43.78 79 PRO A C 1
ATOM 642 O O . PRO A 1 79 ? -9.891 21.458 -17.922 1.00 43.78 79 PRO A O 1
ATOM 645 N N . SER A 1 80 ? -10.782 21.320 -15.850 1.00 43.31 80 SER A N 1
ATOM 646 C CA . SER A 1 80 ? -9.691 20.512 -15.307 1.00 43.31 80 SER A CA 1
ATOM 647 C C . SER A 1 80 ? -9.526 19.280 -16.200 1.00 43.31 80 SER A C 1
ATOM 649 O O . SER A 1 80 ? -10.539 18.635 -16.496 1.00 43.31 80 SER A O 1
ATOM 651 N N . PRO A 1 81 ? -8.306 18.959 -16.673 1.00 44.53 81 PRO A N 1
ATOM 652 C CA . PRO A 1 81 ? -8.104 17.718 -17.402 1.00 44.53 81 PRO A CA 1
ATOM 653 C C . PRO A 1 81 ? -8.598 16.574 -16.507 1.00 44.53 81 PRO A C 1
ATOM 655 O O . PRO A 1 81 ? -8.318 16.594 -15.302 1.00 44.53 81 PRO A O 1
ATOM 658 N N . PRO A 1 82 ? -9.389 15.627 -17.038 1.00 47.09 82 PRO A N 1
ATOM 659 C CA . PRO A 1 82 ? -9.888 14.531 -16.228 1.00 47.09 82 PRO A CA 1
ATOM 660 C C . PRO A 1 82 ? -8.689 13.769 -15.654 1.00 47.09 82 PRO A C 1
ATOM 662 O O . PRO A 1 82 ? -7.704 13.508 -16.350 1.00 47.09 82 PRO A O 1
ATOM 665 N N . VAL A 1 83 ? -8.746 13.479 -14.354 1.00 46.38 83 VAL A N 1
ATOM 666 C CA . VAL A 1 83 ? -7.684 12.768 -13.637 1.00 46.38 83 VAL A CA 1
ATOM 667 C C . VAL A 1 83 ? -7.777 11.290 -14.019 1.00 46.38 83 VAL A C 1
ATOM 669 O O . VAL A 1 83 ? -8.375 10.481 -13.318 1.00 46.38 83 VAL A O 1
ATOM 672 N N . GLY A 1 84 ? -7.234 10.964 -15.190 1.00 50.19 84 GLY A N 1
ATOM 673 C CA . GLY A 1 84 ? -7.487 9.713 -15.904 1.00 50.19 84 GLY A CA 1
ATOM 674 C C . GLY A 1 84 ? -8.376 9.973 -17.119 1.00 50.19 84 GLY A C 1
ATOM 675 O O . GLY A 1 84 ? -9.448 10.561 -16.997 1.00 50.19 84 GLY A O 1
ATOM 676 N N . GLY A 1 85 ? -7.895 9.596 -18.306 1.00 41.19 85 GLY A N 1
ATOM 677 C CA . GLY A 1 85 ? -8.588 9.812 -19.575 1.00 41.19 85 GLY A CA 1
ATOM 678 C C . GLY A 1 85 ? -10.035 9.307 -19.554 1.00 41.19 85 GLY A C 1
ATOM 679 O O . GLY A 1 85 ? -10.340 8.257 -19.000 1.00 41.19 85 GLY A O 1
ATOM 680 N N . TYR A 1 86 ? -10.930 10.085 -20.156 1.00 38.06 86 TYR A N 1
ATOM 681 C CA . TYR A 1 86 ? -12.332 9.733 -20.351 1.00 38.06 86 TYR A CA 1
ATOM 682 C C . TYR A 1 86 ? -12.442 8.576 -21.359 1.00 38.06 86 TYR A C 1
ATOM 684 O O . TYR A 1 86 ? -12.238 8.796 -22.551 1.00 38.06 86 TYR A O 1
ATOM 692 N N . ASP A 1 87 ? -12.775 7.367 -20.898 1.00 44.66 87 ASP A N 1
ATOM 693 C CA . ASP A 1 87 ? -13.204 6.257 -21.761 1.00 44.66 87 ASP A CA 1
ATOM 694 C C . ASP A 1 87 ? -14.650 5.849 -21.407 1.00 44.66 87 ASP A C 1
ATOM 696 O O . ASP A 1 87 ? -14.874 5.161 -20.409 1.00 44.66 87 ASP A O 1
ATOM 700 N N . PRO A 1 88 ? -15.657 6.276 -22.191 1.00 39.31 88 PRO A N 1
ATOM 701 C CA . PRO A 1 88 ? -17.064 5.988 -21.920 1.00 39.31 88 PRO A CA 1
ATOM 702 C C . PRO A 1 88 ? -17.493 4.553 -22.290 1.00 39.31 88 PRO A C 1
ATOM 704 O O . PRO A 1 88 ? -18.679 4.243 -22.169 1.00 39.31 88 PRO A O 1
ATOM 707 N N . TYR A 1 89 ? -16.580 3.681 -22.746 1.00 42.19 89 TYR A N 1
ATOM 708 C CA . TYR A 1 89 ? -16.919 2.352 -23.275 1.00 42.19 89 TYR A CA 1
ATOM 709 C C . TYR A 1 89 ? -16.399 1.154 -22.466 1.00 42.19 89 TYR A C 1
ATOM 711 O O . TYR A 1 89 ? -16.715 0.019 -22.830 1.00 42.19 89 TYR A O 1
ATOM 719 N N . LYS A 1 90 ? -15.650 1.341 -21.370 1.00 41.31 90 LYS A N 1
ATOM 720 C CA . LYS A 1 90 ? -15.167 0.209 -20.557 1.00 41.31 90 LYS A CA 1
ATOM 721 C C . LYS A 1 90 ? -15.955 0.047 -19.253 1.00 41.31 90 LYS A C 1
ATOM 723 O O . LYS A 1 90 ? -16.026 0.953 -18.431 1.00 41.31 90 LYS A O 1
ATOM 728 N N . GLY A 1 91 ? -16.537 -1.142 -19.069 1.00 46.84 91 GLY A N 1
ATOM 729 C CA . GLY A 1 91 ? -17.086 -1.608 -17.790 1.00 46.84 91 GLY A CA 1
ATOM 730 C C . GLY A 1 91 ? -15.996 -1.907 -16.746 1.00 46.84 91 GLY A C 1
ATOM 731 O O . GLY A 1 91 ? -14.846 -1.518 -16.915 1.00 46.84 91 GLY A O 1
ATOM 732 N N . PHE A 1 92 ? -16.358 -2.633 -15.682 1.00 40.50 92 PHE A N 1
ATOM 733 C CA . PHE A 1 92 ? -15.576 -2.896 -14.454 1.00 40.50 92 PHE A CA 1
ATOM 734 C C . PHE A 1 92 ? -14.084 -3.276 -14.641 1.00 40.50 92 PHE A C 1
ATOM 736 O O . PHE A 1 92 ? -13.258 -2.914 -13.811 1.00 40.50 92 PHE A O 1
ATOM 743 N N . GLU A 1 93 ? -13.697 -3.928 -15.741 1.00 42.06 93 GLU A N 1
ATOM 744 C CA . GLU A 1 93 ? -12.293 -4.290 -16.029 1.00 42.06 93 GLU A CA 1
ATOM 745 C C . GLU A 1 93 ? -11.432 -3.127 -16.576 1.00 42.06 93 GLU A C 1
ATOM 747 O O . GLU A 1 93 ? -10.204 -3.214 -16.604 1.00 42.06 93 GLU A O 1
ATOM 752 N N . GLY A 1 94 ? -12.045 -2.016 -16.995 1.00 45.66 94 GLY A N 1
ATOM 753 C CA . GLY A 1 94 ? -11.354 -0.838 -17.534 1.00 45.66 94 GLY A CA 1
ATOM 754 C C . GLY A 1 94 ? -10.673 0.052 -16.496 1.00 45.66 94 GLY A C 1
ATOM 755 O O . GLY A 1 94 ? -9.776 0.806 -16.859 1.00 45.66 94 GLY A O 1
ATOM 756 N N . ALA A 1 95 ? -11.048 -0.051 -15.217 1.00 49.72 95 ALA A N 1
ATOM 757 C CA . ALA A 1 95 ? -10.498 0.778 -14.137 1.00 49.72 95 ALA A CA 1
ATOM 758 C C . ALA A 1 95 ? -9.025 0.458 -13.804 1.00 49.72 95 ALA A C 1
ATOM 760 O O . ALA A 1 95 ? -8.316 1.279 -13.218 1.00 49.72 95 ALA A O 1
ATOM 761 N N . LEU A 1 96 ? -8.550 -0.732 -14.193 1.00 45.53 96 LEU A N 1
ATOM 762 C CA . LEU A 1 96 ? -7.204 -1.219 -13.884 1.00 45.53 96 LEU A CA 1
ATOM 763 C C . LEU A 1 96 ? -6.142 -0.827 -14.921 1.00 45.53 96 LEU A C 1
ATOM 765 O O . LEU A 1 96 ? -4.963 -0.987 -14.623 1.00 45.53 96 LEU A O 1
ATOM 769 N N . ARG A 1 97 ? -6.522 -0.310 -16.099 1.00 50.47 97 ARG A N 1
ATOM 770 C CA . ARG A 1 97 ? -5.597 -0.023 -17.210 1.00 50.47 97 ARG A CA 1
ATOM 771 C C . ARG A 1 97 ? -5.424 1.475 -17.464 1.00 50.47 97 ARG A C 1
ATOM 773 O O . ARG A 1 97 ? -6.392 2.228 -17.444 1.00 50.47 97 ARG A O 1
ATOM 780 N N . SER A 1 98 ? -4.201 1.904 -17.763 1.00 50.41 98 SER A N 1
ATOM 781 C CA . SER A 1 98 ? -3.899 3.241 -18.290 1.00 50.41 98 SER A CA 1
ATOM 782 C C . SER A 1 98 ? -4.106 3.334 -19.821 1.00 50.41 98 SER A C 1
ATOM 784 O O . SER A 1 98 ? -3.932 2.362 -20.553 1.00 50.41 98 SER A O 1
ATOM 786 N N . GLU A 1 99 ? -4.474 4.523 -20.312 1.00 47.50 99 GLU A N 1
ATOM 787 C CA . GLU A 1 99 ? -4.405 4.971 -21.721 1.00 47.50 99 GLU A CA 1
ATOM 788 C C . GLU A 1 99 ? -3.415 6.164 -21.794 1.00 47.50 99 GLU A C 1
ATOM 790 O O . GLU A 1 99 ? -3.309 6.893 -20.805 1.00 47.50 99 GLU A O 1
ATOM 795 N N . PRO A 1 100 ? -2.847 6.540 -22.961 1.00 49.38 100 PRO A N 1
ATOM 796 C CA . PRO A 1 100 ? -1.879 5.868 -23.829 1.00 49.38 100 PRO A CA 1
ATOM 797 C C . PRO A 1 100 ? -0.403 6.288 -23.559 1.00 49.38 100 PRO A C 1
ATOM 799 O O . PRO A 1 100 ? -0.105 7.320 -22.963 1.00 49.38 100 PRO A O 1
ATOM 802 N N . TRP A 1 101 ? 0.520 5.482 -24.098 1.00 46.19 101 TRP A N 1
ATOM 803 C CA . TRP A 1 101 ? 1.999 5.402 -24.002 1.00 46.19 101 TRP A CA 1
ATOM 804 C C . TRP A 1 101 ? 2.875 6.684 -23.895 1.00 46.19 101 TRP A C 1
ATOM 806 O O . TRP A 1 101 ? 4.069 6.562 -23.635 1.00 46.19 101 TRP A O 1
ATOM 816 N N . LEU A 1 102 ? 2.349 7.903 -24.070 1.00 44.19 102 LEU A N 1
ATOM 817 C CA . LEU A 1 102 ? 3.148 9.148 -24.059 1.00 44.19 102 LEU A CA 1
ATOM 818 C C . LEU A 1 102 ? 3.099 9.942 -22.741 1.00 44.19 102 LEU A C 1
ATOM 820 O O . LEU A 1 102 ? 3.899 10.859 -22.576 1.00 44.19 102 LEU A O 1
ATOM 824 N N . ALA A 1 103 ? 2.213 9.593 -21.805 1.00 56.09 103 ALA A N 1
ATOM 825 C CA . ALA A 1 103 ? 2.061 10.284 -20.518 1.00 56.09 103 ALA A CA 1
ATOM 826 C C . ALA A 1 103 ? 2.051 9.290 -19.344 1.00 56.09 103 ALA A C 1
ATOM 828 O O . ALA A 1 103 ? 1.138 9.265 -18.520 1.00 56.09 103 ALA A O 1
ATOM 829 N N . SER A 1 104 ? 3.058 8.410 -19.289 1.00 70.56 104 SER A N 1
ATOM 830 C CA . SER A 1 104 ? 3.253 7.577 -18.103 1.00 70.56 104 SER A CA 1
ATOM 831 C C . SER A 1 104 ? 3.774 8.461 -16.963 1.00 70.56 104 SER A C 1
ATOM 833 O O . SER A 1 104 ? 4.851 9.048 -17.109 1.00 70.56 104 SER A O 1
ATOM 835 N N . PRO A 1 105 ? 3.098 8.526 -15.802 1.00 75.19 105 PRO A N 1
ATOM 836 C CA . PRO A 1 105 ? 3.591 9.291 -14.651 1.00 75.19 105 PRO A CA 1
ATOM 837 C C . PRO A 1 105 ? 4.956 8.786 -14.156 1.00 75.19 105 PRO A C 1
ATOM 839 O O . PRO A 1 105 ? 5.687 9.516 -13.496 1.00 75.19 105 PRO A O 1
ATOM 842 N N . PHE A 1 106 ? 5.341 7.556 -14.510 1.00 80.56 106 PHE A N 1
ATOM 843 C CA . PHE A 1 106 ? 6.668 7.010 -14.230 1.00 80.56 106 PHE A CA 1
ATOM 844 C C . PHE A 1 106 ? 7.765 7.679 -15.072 1.00 80.56 106 PHE A C 1
ATOM 846 O O . PHE A 1 106 ? 8.877 7.867 -14.583 1.00 80.56 106 PHE A O 1
ATOM 853 N N . LEU A 1 107 ? 7.457 8.075 -16.313 1.00 79.25 107 LEU A N 1
ATOM 854 C CA . LEU A 1 107 ? 8.381 8.831 -17.162 1.00 79.25 107 LEU A CA 1
ATOM 855 C C . LEU A 1 107 ? 8.463 10.295 -16.725 1.00 79.25 107 LEU A C 1
ATOM 857 O O . LEU A 1 107 ? 9.558 10.849 -16.655 1.00 79.25 107 LEU A O 1
ATOM 861 N N . GLU A 1 108 ? 7.330 10.908 -16.374 1.00 80.75 108 GLU A N 1
ATOM 862 C CA . GLU A 1 108 ? 7.292 12.290 -15.869 1.00 80.75 108 GLU A CA 1
ATOM 863 C C . GLU A 1 108 ? 8.097 12.454 -14.573 1.00 80.75 108 GLU A C 1
ATOM 865 O O . GLU A 1 108 ? 8.736 13.481 -14.351 1.00 80.75 108 GLU A O 1
ATOM 870 N N . GLN A 1 109 ? 8.103 11.416 -13.734 1.00 87.12 109 GLN A N 1
ATOM 871 C CA . GLN A 1 109 ? 8.793 11.393 -12.447 1.00 87.12 109 GLN A CA 1
ATOM 872 C C . GLN A 1 109 ? 10.121 10.619 -12.488 1.00 87.12 109 GLN A C 1
ATOM 874 O O . GLN A 1 109 ? 10.630 10.194 -11.450 1.00 87.12 109 GLN A O 1
ATOM 879 N N . ALA A 1 110 ? 10.729 10.456 -13.667 1.00 85.50 110 ALA A N 1
ATOM 880 C CA . ALA A 1 110 ? 11.975 9.702 -13.810 1.00 85.50 110 ALA A CA 1
ATOM 881 C C . ALA A 1 110 ? 13.116 10.261 -12.938 1.00 85.50 110 ALA A C 1
ATOM 883 O O . ALA A 1 110 ? 13.844 9.490 -12.314 1.00 85.50 110 ALA A O 1
ATOM 884 N N . SER A 1 111 ? 13.259 11.587 -12.842 1.00 88.44 111 SER A N 1
ATOM 885 C CA . SER A 1 111 ? 14.306 12.229 -12.031 1.00 88.44 111 SER A CA 1
ATOM 886 C C . SER A 1 111 ? 14.184 11.932 -10.527 1.00 88.44 111 SER A C 1
ATOM 888 O O . SER A 1 111 ? 15.152 11.423 -9.957 1.00 88.44 111 SER A O 1
ATOM 890 N N . PRO A 1 112 ? 13.042 12.189 -9.853 1.00 91.00 112 PRO A N 1
ATOM 891 C CA . PRO A 1 112 ? 12.903 11.854 -8.435 1.00 91.00 112 PRO A CA 1
ATOM 892 C C . PRO A 1 112 ? 12.954 10.345 -8.167 1.00 91.00 112 PRO A C 1
ATOM 894 O O . PRO A 1 112 ? 13.512 9.943 -7.149 1.00 91.00 112 PRO A O 1
ATOM 897 N N . LEU A 1 113 ? 12.460 9.498 -9.080 1.00 91.00 113 LEU A N 1
ATOM 898 C CA . LEU A 1 113 ? 12.633 8.044 -8.964 1.00 91.00 113 LEU A CA 1
ATOM 899 C C . LEU A 1 113 ? 14.107 7.635 -9.072 1.00 91.00 113 LEU A C 1
ATOM 901 O O . LEU A 1 113 ? 14.559 6.772 -8.327 1.00 91.00 113 LEU A O 1
ATOM 905 N N . THR A 1 114 ? 14.873 8.277 -9.956 1.00 89.94 114 THR A N 1
ATOM 906 C CA . THR A 1 114 ? 16.320 8.043 -10.075 1.00 89.94 114 THR A CA 1
ATOM 907 C C . THR A 1 114 ? 17.045 8.365 -8.783 1.00 89.94 114 THR A C 1
ATOM 909 O O . THR A 1 114 ? 17.845 7.556 -8.327 1.00 89.94 114 THR A O 1
ATOM 912 N N . TYR A 1 115 ? 16.722 9.504 -8.173 1.00 90.38 115 TYR A N 1
ATOM 913 C CA . TYR A 1 115 ? 17.285 9.881 -6.882 1.00 90.38 115 TYR A CA 1
ATOM 914 C C . TYR A 1 115 ? 16.878 8.913 -5.761 1.00 90.38 115 TYR A C 1
ATOM 916 O O . TYR A 1 115 ? 17.711 8.509 -4.961 1.00 90.38 115 TYR A O 1
ATOM 924 N N . LEU A 1 116 ? 15.612 8.486 -5.712 1.00 92.31 116 LEU A N 1
ATOM 925 C CA . LEU A 1 116 ? 15.163 7.523 -4.705 1.00 92.31 116 LEU A CA 1
ATOM 926 C C . LEU A 1 116 ? 15.941 6.203 -4.803 1.00 92.31 116 LEU A C 1
ATOM 928 O O . LEU A 1 116 ? 16.468 5.721 -3.803 1.00 92.31 116 LEU A O 1
ATOM 932 N N . PHE A 1 117 ? 16.016 5.623 -6.001 1.00 93.44 117 PHE A N 1
ATOM 933 C CA . PHE A 1 117 ? 16.606 4.297 -6.189 1.00 93.44 117 PHE A CA 1
ATOM 934 C C . PHE A 1 117 ? 18.139 4.291 -6.231 1.00 93.44 117 PHE A C 1
ATOM 936 O O . PHE A 1 117 ? 18.732 3.213 -6.196 1.00 93.44 117 PHE A O 1
ATOM 943 N N . SER A 1 118 ? 18.796 5.457 -6.271 1.00 87.94 118 SER A N 1
ATOM 944 C CA . SER A 1 118 ? 20.237 5.546 -6.006 1.00 87.94 118 SER A CA 1
ATOM 945 C C . SER A 1 118 ? 20.567 5.458 -4.517 1.00 87.94 118 SER A C 1
ATOM 947 O O . SER A 1 118 ? 21.651 5.001 -4.168 1.00 87.94 118 SER A O 1
ATOM 949 N N . GLU A 1 119 ? 19.642 5.874 -3.649 1.00 89.06 119 GLU A N 1
ATOM 950 C CA . GLU A 1 119 ? 19.860 5.952 -2.200 1.00 89.06 119 GLU A CA 1
ATOM 951 C C . GLU A 1 119 ? 19.248 4.770 -1.441 1.00 89.06 119 GLU A C 1
ATOM 953 O O . GLU A 1 119 ? 19.768 4.353 -0.406 1.00 89.06 119 GLU A O 1
ATOM 958 N N . VAL A 1 120 ? 18.130 4.228 -1.934 1.00 91.25 120 VAL A N 1
ATOM 959 C CA . VAL A 1 120 ? 17.325 3.256 -1.189 1.00 91.25 120 VAL A CA 1
ATOM 960 C C . VAL A 1 120 ? 17.083 1.996 -2.026 1.00 91.25 120 VAL A C 1
ATOM 962 O O . VAL A 1 120 ? 16.456 2.077 -3.088 1.00 91.25 120 VAL A O 1
ATOM 965 N N . PRO A 1 121 ? 17.538 0.812 -1.569 1.00 94.50 121 PRO A N 1
ATOM 966 C CA . PRO A 1 121 ? 17.224 -0.444 -2.237 1.00 94.50 121 PRO A CA 1
ATOM 967 C C . PRO A 1 121 ? 15.765 -0.826 -1.982 1.00 94.50 121 PRO A C 1
ATOM 969 O O . PRO A 1 121 ? 15.250 -0.598 -0.891 1.00 94.50 121 PRO A O 1
ATOM 972 N N . LEU A 1 122 ? 15.116 -1.462 -2.960 1.00 95.25 122 LEU A N 1
ATOM 973 C CA . LEU A 1 122 ? 13.728 -1.922 -2.853 1.00 95.25 122 LEU A CA 1
ATOM 974 C C . LEU A 1 122 ? 13.533 -2.893 -1.679 1.00 95.25 122 LEU A C 1
ATOM 976 O O . LEU A 1 122 ? 12.496 -2.844 -1.032 1.00 95.25 122 LEU A O 1
ATOM 980 N N . ALA A 1 123 ? 14.530 -3.734 -1.396 1.00 96.12 123 ALA A N 1
ATOM 981 C CA . ALA A 1 123 ? 14.576 -4.611 -0.228 1.00 96.12 123 ALA A CA 1
ATOM 982 C C . ALA A 1 123 ? 16.018 -4.719 0.307 1.00 96.12 123 ALA A C 1
ATOM 984 O O . ALA A 1 123 ? 16.973 -4.591 -0.472 1.00 96.12 123 ALA A O 1
ATOM 985 N N . PRO A 1 124 ? 16.209 -4.973 1.617 1.00 93.19 124 PRO A N 1
ATOM 986 C CA . PRO A 1 124 ? 17.537 -5.003 2.231 1.00 93.19 124 PRO A CA 1
ATOM 987 C C . PRO A 1 124 ? 18.424 -6.130 1.691 1.00 93.19 124 PRO A C 1
ATOM 989 O O . PRO A 1 124 ? 19.642 -5.968 1.642 1.00 93.19 124 PRO A O 1
ATOM 992 N N . VAL A 1 125 ? 17.829 -7.253 1.274 1.00 95.75 125 VAL A N 1
ATOM 993 C CA . VAL A 1 125 ? 18.544 -8.429 0.767 1.00 95.75 125 VAL A CA 1
ATOM 994 C C . VAL A 1 125 ? 17.847 -8.965 -0.481 1.00 95.75 125 VAL A C 1
ATOM 996 O O . VAL A 1 125 ? 16.644 -9.199 -0.492 1.00 95.75 125 VAL A O 1
ATOM 999 N N . CYS A 1 126 ? 18.616 -9.181 -1.542 1.00 97.00 126 CYS A N 1
ATOM 1000 C CA . CYS A 1 126 ? 18.181 -9.833 -2.762 1.00 97.00 126 CYS A CA 1
ATOM 1001 C C . CYS A 1 126 ? 18.235 -11.361 -2.585 1.00 97.00 126 CYS A C 1
ATOM 1003 O O . CYS A 1 126 ? 19.306 -11.883 -2.264 1.00 97.00 126 CYS A O 1
ATOM 1005 N N . PRO A 1 127 ? 17.151 -12.103 -2.879 1.00 96.31 127 PRO A N 1
ATOM 1006 C CA . PRO A 1 127 ? 17.136 -13.565 -2.783 1.00 96.31 127 PRO A CA 1
ATOM 1007 C C . PRO A 1 127 ? 18.149 -14.276 -3.692 1.00 96.31 127 PRO A C 1
ATOM 1009 O O . PRO A 1 127 ? 18.506 -15.418 -3.428 1.00 96.31 127 PRO A O 1
ATOM 1012 N N . SER A 1 128 ? 18.595 -13.616 -4.768 1.00 97.56 128 SER A N 1
ATOM 1013 C CA . SER A 1 128 ? 19.532 -14.180 -5.747 1.00 97.56 128 SER A CA 1
ATOM 1014 C C . SER A 1 128 ? 20.997 -13.913 -5.384 1.00 97.56 128 SER A C 1
ATOM 1016 O O . SER A 1 128 ? 21.777 -14.850 -5.248 1.00 97.56 128 SER A O 1
ATOM 1018 N N . CYS A 1 129 ? 21.392 -12.644 -5.223 1.00 97.44 129 CYS A N 1
ATOM 1019 C CA . CYS A 1 129 ? 22.797 -12.278 -5.007 1.00 97.44 129 CYS A CA 1
ATOM 1020 C C . CYS A 1 129 ? 23.166 -12.000 -3.546 1.00 97.44 129 CYS A C 1
ATOM 1022 O O . CYS A 1 129 ? 24.328 -11.718 -3.265 1.00 97.44 129 CYS A O 1
ATOM 1024 N N . HIS A 1 130 ? 22.194 -12.030 -2.629 1.00 97.31 130 HIS A N 1
ATOM 1025 C CA . HIS A 1 130 ? 22.342 -11.713 -1.203 1.00 97.31 130 HIS A CA 1
ATOM 1026 C C . HIS A 1 130 ? 22.864 -10.296 -0.879 1.00 97.31 130 HIS A C 1
ATOM 1028 O O . HIS A 1 130 ? 23.072 -9.973 0.288 1.00 97.31 130 HIS A O 1
ATOM 1034 N N . GLY A 1 131 ? 23.050 -9.434 -1.884 1.00 95.00 131 GLY A N 1
ATOM 1035 C CA . GLY A 1 131 ? 23.302 -8.001 -1.716 1.00 95.00 131 GLY A CA 1
ATOM 1036 C C . GLY A 1 131 ? 22.004 -7.194 -1.590 1.00 95.00 131 GLY A C 1
ATOM 1037 O O . GLY A 1 131 ? 20.925 -7.776 -1.664 1.00 95.00 131 GLY A O 1
ATOM 1038 N N . PRO A 1 132 ? 22.067 -5.860 -1.445 1.00 95.81 132 PRO A N 1
ATOM 1039 C CA . PRO A 1 132 ? 20.871 -5.022 -1.440 1.00 95.81 132 PRO A CA 1
ATOM 1040 C C . PRO A 1 132 ? 20.132 -5.126 -2.775 1.00 95.81 132 PRO A C 1
ATOM 1042 O O . PRO A 1 132 ? 20.749 -5.103 -3.843 1.00 95.81 132 PRO A O 1
ATOM 1045 N N . LEU A 1 133 ? 18.805 -5.221 -2.738 1.00 97.31 133 LEU A N 1
ATOM 1046 C CA . LEU A 1 133 ? 18.015 -5.298 -3.961 1.00 97.31 133 LEU A CA 1
ATOM 1047 C C . LEU A 1 133 ? 17.834 -3.899 -4.548 1.00 97.31 133 LEU A C 1
ATOM 1049 O O . LEU A 1 133 ? 16.861 -3.202 -4.270 1.00 97.31 133 LEU A O 1
ATOM 1053 N N . ALA A 1 134 ? 18.810 -3.469 -5.340 1.00 95.31 134 ALA A N 1
ATOM 1054 C CA . ALA A 1 134 ? 18.728 -2.219 -6.081 1.00 95.31 134 ALA A CA 1
ATOM 1055 C C . ALA A 1 134 ? 17.722 -2.342 -7.233 1.00 95.31 134 ALA A C 1
ATOM 1057 O O . ALA A 1 134 ? 17.609 -3.399 -7.857 1.00 95.31 134 ALA A O 1
ATOM 1058 N N . LEU A 1 135 ? 17.029 -1.250 -7.547 1.00 93.88 135 LEU A N 1
ATOM 1059 C CA . LEU A 1 135 ? 16.058 -1.186 -8.636 1.00 93.88 135 LEU A CA 1
ATOM 1060 C C . LEU A 1 135 ? 16.481 -0.109 -9.636 1.00 93.88 135 LEU A C 1
ATOM 1062 O O . LEU A 1 135 ? 16.920 0.968 -9.243 1.00 93.88 135 LEU A O 1
ATOM 1066 N N . ARG A 1 136 ? 16.342 -0.371 -10.939 1.00 89.50 136 ARG A N 1
ATOM 1067 C CA . ARG A 1 136 ? 16.519 0.692 -11.941 1.00 89.50 136 ARG A CA 1
ATOM 1068 C C . ARG A 1 136 ? 15.234 1.521 -12.006 1.00 89.50 136 ARG A C 1
ATOM 1070 O O . ARG A 1 136 ? 14.154 0.934 -11.969 1.00 89.50 136 ARG A O 1
ATOM 1077 N N . PRO A 1 137 ? 15.297 2.849 -12.187 1.00 87.50 137 PRO A N 1
ATOM 1078 C CA . PRO A 1 137 ? 14.101 3.694 -12.114 1.00 87.50 137 PRO A CA 1
ATOM 1079 C C . PRO A 1 137 ? 12.986 3.296 -13.088 1.00 87.50 137 PRO A C 1
ATOM 1081 O O . PRO A 1 137 ? 11.813 3.316 -12.729 1.00 87.50 137 PRO A O 1
ATOM 1084 N N . TRP A 1 138 ? 13.340 2.860 -14.298 1.00 85.62 138 TRP A N 1
ATOM 1085 C CA . TRP A 1 138 ? 12.381 2.395 -15.307 1.00 85.62 138 TRP A CA 1
ATOM 1086 C C . TRP A 1 138 ? 11.849 0.975 -15.069 1.00 85.62 138 TRP A C 1
ATOM 1088 O O . TRP A 1 138 ? 10.852 0.606 -15.683 1.00 85.62 138 TRP A O 1
ATOM 1098 N N . GLU A 1 139 ? 12.478 0.178 -14.202 1.00 91.50 139 GLU A N 1
ATOM 1099 C CA . GLU A 1 139 ? 11.959 -1.138 -13.798 1.00 91.50 139 GLU A CA 1
ATOM 1100 C C . GLU A 1 139 ? 10.865 -0.998 -12.733 1.00 91.50 139 GLU A C 1
ATOM 1102 O O . GLU A 1 139 ? 10.075 -1.915 -12.542 1.00 91.50 139 GLU A O 1
ATOM 1107 N N . PHE A 1 140 ? 10.739 0.170 -12.088 1.00 94.25 140 PHE A N 1
ATOM 1108 C CA . PHE A 1 140 ? 9.679 0.419 -11.109 1.00 94.25 140 PHE A CA 1
ATOM 1109 C C . PHE A 1 140 ? 8.275 0.242 -11.696 1.00 94.25 140 PHE A C 1
ATOM 1111 O O . PHE A 1 140 ? 7.417 -0.374 -11.074 1.00 94.25 140 PHE A O 1
ATOM 1118 N N . GLN A 1 141 ? 8.051 0.695 -12.931 1.00 92.31 141 GLN A N 1
ATOM 1119 C CA . GLN A 1 141 ? 6.769 0.497 -13.616 1.00 92.31 141 GLN A CA 1
ATOM 1120 C C . GLN A 1 141 ? 6.509 -0.975 -13.990 1.00 92.31 141 GLN A C 1
ATOM 1122 O O . GLN A 1 141 ? 5.382 -1.321 -14.317 1.00 92.31 141 GLN A O 1
ATOM 1127 N N . ARG A 1 142 ? 7.537 -1.832 -13.978 1.00 92.94 142 ARG A N 1
ATOM 1128 C CA . ARG A 1 142 ? 7.449 -3.256 -14.342 1.00 92.94 142 ARG A CA 1
ATOM 1129 C C . ARG A 1 142 ? 7.271 -4.170 -13.138 1.00 92.94 142 ARG A C 1
ATOM 1131 O O . ARG A 1 142 ? 7.116 -5.369 -13.317 1.00 92.94 142 ARG A O 1
ATOM 1138 N N . ILE A 1 143 ? 7.290 -3.611 -11.930 1.00 96.12 143 ILE A N 1
ATOM 1139 C CA . ILE A 1 143 ? 6.995 -4.366 -10.721 1.00 96.12 143 ILE A CA 1
ATOM 1140 C C . ILE A 1 143 ? 5.582 -4.945 -10.820 1.00 96.12 143 ILE A C 1
ATOM 1142 O O . ILE A 1 143 ? 4.639 -4.217 -11.127 1.00 96.12 143 ILE A O 1
ATOM 1146 N N . GLU A 1 144 ? 5.434 -6.228 -10.506 1.00 96.12 144 GLU A N 1
ATOM 1147 C CA . GLU A 1 144 ? 4.137 -6.905 -10.423 1.00 96.12 144 GLU A CA 1
ATOM 1148 C C . GLU A 1 144 ? 3.837 -7.293 -8.976 1.00 96.12 144 GLU A C 1
ATOM 1150 O O . GLU A 1 144 ? 4.733 -7.682 -8.222 1.00 96.12 144 GLU A O 1
ATOM 1155 N N . ILE A 1 145 ? 2.560 -7.236 -8.600 1.00 94.94 145 ILE A N 1
ATOM 1156 C CA . ILE A 1 145 ? 2.075 -7.887 -7.382 1.00 94.94 145 ILE A CA 1
ATOM 1157 C C . ILE A 1 145 ? 1.739 -9.334 -7.735 1.00 94.94 145 ILE A C 1
ATOM 1159 O O . ILE A 1 145 ? 1.100 -9.589 -8.751 1.00 94.94 145 ILE A O 1
ATOM 1163 N N . LEU A 1 146 ? 2.157 -10.276 -6.896 1.00 94.62 146 LEU A N 1
ATOM 1164 C CA . LEU A 1 146 ? 1.913 -11.707 -7.037 1.00 94.62 146 LEU A CA 1
ATOM 1165 C C . LEU A 1 146 ? 1.241 -12.264 -5.780 1.00 94.62 146 LEU A C 1
ATOM 1167 O O . LEU A 1 146 ? 1.341 -11.702 -4.690 1.00 94.62 146 LEU A O 1
ATOM 1171 N N . ALA A 1 147 ? 0.591 -13.417 -5.923 1.00 91.12 147 ALA A N 1
ATOM 1172 C CA . ALA A 1 147 ? 0.177 -14.222 -4.783 1.00 91.12 147 ALA A CA 1
ATOM 1173 C C . ALA A 1 147 ? 1.354 -15.120 -4.380 1.00 91.12 147 ALA A C 1
ATOM 1175 O O . ALA A 1 147 ? 1.770 -15.982 -5.154 1.00 91.12 147 ALA A O 1
ATOM 1176 N N . GLY A 1 148 ? 1.904 -14.898 -3.191 1.00 83.88 148 GLY A N 1
ATOM 1177 C CA . GLY A 1 148 ? 2.959 -15.714 -2.608 1.00 83.88 148 GLY A CA 1
ATOM 1178 C C . GLY A 1 148 ? 2.427 -16.750 -1.612 1.00 83.88 148 GLY A C 1
ATOM 1179 O O . GLY A 1 148 ? 1.270 -16.695 -1.189 1.00 83.88 148 GLY A O 1
ATOM 1180 N N . PRO A 1 149 ? 3.278 -17.703 -1.194 1.00 77.62 149 PRO A N 1
ATOM 1181 C CA . PRO A 1 149 ? 2.908 -18.755 -0.243 1.00 77.62 149 PRO A CA 1
ATOM 1182 C C . PRO A 1 149 ? 2.606 -18.229 1.169 1.00 77.62 149 PRO A C 1
ATOM 1184 O O . PRO A 1 149 ? 1.829 -18.843 1.895 1.00 77.62 149 PRO A O 1
ATOM 1187 N N . HIS A 1 150 ? 3.198 -17.095 1.553 1.00 82.25 150 HIS A N 1
ATOM 1188 C CA . HIS A 1 150 ? 3.043 -16.487 2.880 1.00 82.25 150 HIS A CA 1
ATOM 1189 C C . HIS A 1 150 ? 2.207 -15.202 2.869 1.00 82.25 150 HIS A C 1
ATOM 1191 O O . HIS A 1 150 ? 2.032 -14.572 3.907 1.00 82.25 150 HIS A O 1
ATOM 1197 N N . GLY A 1 151 ? 1.656 -14.825 1.714 1.00 85.75 151 GLY A N 1
ATOM 1198 C CA . GLY A 1 151 ? 0.967 -13.554 1.543 1.00 85.75 151 GLY A CA 1
ATOM 1199 C C . GLY A 1 151 ? 1.240 -12.936 0.174 1.00 85.75 151 GLY A C 1
ATOM 1200 O O . GLY A 1 151 ? 1.782 -13.601 -0.707 1.00 85.75 151 GLY A O 1
ATOM 1201 N N . PRO A 1 152 ? 0.831 -11.679 -0.044 1.00 91.38 152 PRO A N 1
ATOM 1202 C CA . PRO A 1 152 ? 1.150 -10.957 -1.267 1.00 91.38 152 PRO A CA 1
ATOM 1203 C C . PRO A 1 152 ? 2.668 -10.794 -1.420 1.00 91.38 152 PRO A C 1
ATOM 1205 O O . PRO A 1 152 ? 3.386 -10.515 -0.462 1.00 91.38 152 PRO A O 1
ATOM 1208 N N . SER A 1 153 ? 3.146 -10.943 -2.646 1.00 95.38 153 SER A N 1
ATOM 1209 C CA . SER A 1 153 ? 4.556 -10.837 -3.003 1.00 95.38 153 SER A CA 1
ATOM 1210 C C . SER A 1 153 ? 4.751 -9.852 -4.144 1.00 95.38 153 SER A C 1
ATOM 1212 O O . SER A 1 153 ? 3.795 -9.434 -4.797 1.00 95.38 153 SER A O 1
ATOM 1214 N N . VAL A 1 154 ? 6.001 -9.479 -4.384 1.00 96.12 154 VAL A N 1
ATOM 1215 C CA . VAL A 1 154 ? 6.394 -8.528 -5.418 1.00 96.12 154 VAL A CA 1
ATOM 1216 C C . VAL A 1 154 ? 7.421 -9.179 -6.326 1.00 96.12 154 VAL A C 1
ATOM 1218 O O . VAL A 1 154 ? 8.406 -9.732 -5.839 1.00 96.12 154 VAL A O 1
ATOM 1221 N N . LEU A 1 155 ? 7.197 -9.099 -7.634 1.00 97.44 155 LEU A N 1
ATOM 1222 C CA . LEU A 1 155 ? 8.167 -9.490 -8.651 1.00 97.44 155 LEU A CA 1
ATOM 1223 C C . LEU A 1 155 ? 8.965 -8.261 -9.077 1.00 97.44 155 LEU A C 1
ATOM 1225 O O . LEU A 1 155 ? 8.381 -7.254 -9.483 1.00 97.44 155 LEU A O 1
ATOM 1229 N N . ALA A 1 156 ? 10.288 -8.334 -8.984 1.00 97.19 156 ALA A N 1
ATOM 1230 C CA . ALA A 1 156 ? 11.175 -7.255 -9.401 1.00 97.19 156 ALA A CA 1
ATOM 1231 C C . ALA A 1 156 ? 12.477 -7.804 -9.990 1.00 97.19 156 ALA A C 1
ATOM 1233 O O . ALA A 1 156 ? 12.900 -8.916 -9.680 1.00 97.19 156 ALA A O 1
ATOM 1234 N N . VAL A 1 157 ? 13.149 -6.995 -10.809 1.00 97.44 157 VAL A N 1
ATOM 1235 C CA . VAL A 1 157 ? 14.474 -7.316 -11.352 1.00 97.44 157 VAL A CA 1
ATOM 1236 C C . VAL A 1 157 ? 15.541 -6.587 -10.544 1.00 97.44 157 VAL A C 1
ATOM 1238 O O . VAL A 1 157 ? 15.531 -5.358 -10.447 1.00 97.44 157 VAL A O 1
ATOM 1241 N N . CYS A 1 158 ? 16.480 -7.339 -9.970 1.00 97.44 158 CYS A N 1
ATOM 1242 C CA . CYS A 1 158 ? 17.600 -6.762 -9.234 1.00 97.44 158 CYS A CA 1
ATOM 1243 C C . CYS A 1 158 ? 18.564 -6.057 -10.195 1.00 97.44 158 CYS A C 1
ATOM 1245 O O . CYS A 1 158 ? 19.135 -6.679 -11.088 1.00 97.44 158 CYS A O 1
ATOM 1247 N N . ALA A 1 159 ? 18.821 -4.768 -9.983 1.00 95.19 159 ALA A N 1
ATOM 1248 C CA . ALA A 1 159 ? 19.702 -3.981 -10.841 1.00 95.19 159 ALA A CA 1
ATOM 1249 C C . ALA A 1 159 ? 21.176 -4.427 -10.788 1.00 95.19 159 ALA A C 1
ATOM 1251 O O . ALA A 1 159 ? 21.922 -4.106 -11.712 1.00 95.19 159 ALA A O 1
ATOM 1252 N N . ILE A 1 160 ? 21.581 -5.152 -9.734 1.00 94.94 160 ILE A N 1
ATOM 1253 C CA . ILE A 1 160 ? 22.960 -5.618 -9.511 1.00 94.94 160 ILE A CA 1
ATOM 1254 C C . ILE A 1 160 ? 23.232 -6.944 -10.227 1.00 94.94 160 ILE A C 1
ATOM 1256 O O . ILE A 1 160 ? 24.214 -7.046 -10.954 1.00 94.94 160 ILE A O 1
ATOM 1260 N N . CYS A 1 161 ? 22.393 -7.963 -10.012 1.00 97.31 161 CYS A N 1
ATOM 1261 C CA . CYS A 1 161 ? 22.595 -9.298 -10.592 1.00 97.31 161 CYS A CA 1
ATOM 1262 C C . CYS A 1 161 ? 21.700 -9.602 -11.801 1.00 97.31 161 CYS A C 1
ATOM 1264 O O . CYS A 1 161 ? 21.744 -10.716 -12.313 1.00 97.31 161 CYS A O 1
ATOM 1266 N N . ASP A 1 162 ? 20.876 -8.641 -12.228 1.00 97.12 162 ASP A N 1
ATOM 1267 C CA . ASP A 1 162 ? 19.958 -8.736 -13.376 1.00 97.12 162 ASP A CA 1
ATOM 1268 C C . ASP A 1 162 ? 18.982 -9.924 -13.301 1.00 97.12 162 ASP A C 1
ATOM 1270 O O . ASP A 1 162 ? 18.448 -10.386 -14.304 1.00 97.12 162 ASP A O 1
ATOM 1274 N N . THR A 1 163 ? 18.755 -10.441 -12.092 1.00 97.75 163 THR A N 1
ATOM 1275 C CA . THR A 1 163 ? 17.893 -11.598 -11.852 1.00 97.75 163 THR A CA 1
ATOM 1276 C C . THR A 1 163 ? 16.521 -11.135 -11.390 1.00 97.75 163 THR A C 1
ATOM 1278 O O . THR A 1 163 ? 16.404 -10.277 -10.509 1.00 97.75 163 THR A O 1
ATOM 1281 N N . GLU A 1 164 ? 15.487 -11.728 -11.977 1.00 97.69 164 GLU A N 1
ATOM 1282 C CA . GLU A 1 164 ? 14.113 -11.591 -11.518 1.00 97.69 164 GLU A CA 1
ATOM 1283 C C . GLU A 1 164 ? 13.926 -12.359 -10.206 1.00 97.69 164 GLU A C 1
ATOM 1285 O O . GLU A 1 164 ? 14.293 -13.530 -10.085 1.00 97.69 164 GLU A O 1
ATOM 1290 N N . VAL A 1 165 ? 13.397 -11.679 -9.197 1.00 97.12 165 VAL A N 1
ATOM 1291 C CA . VAL A 1 165 ? 13.263 -12.198 -7.839 1.00 97.12 165 VAL A CA 1
ATOM 1292 C C . VAL A 1 165 ? 11.891 -11.863 -7.276 1.00 97.12 165 VAL A C 1
ATOM 1294 O O . VAL A 1 165 ? 11.310 -10.819 -7.577 1.00 97.12 165 VAL A O 1
ATOM 1297 N N . VAL A 1 166 ? 11.387 -12.771 -6.444 1.00 96.75 166 VAL A N 1
ATOM 1298 C CA . VAL A 1 166 ? 10.130 -12.613 -5.713 1.00 96.75 166 VAL A CA 1
ATOM 1299 C C . VAL A 1 166 ? 10.453 -12.240 -4.272 1.00 96.75 166 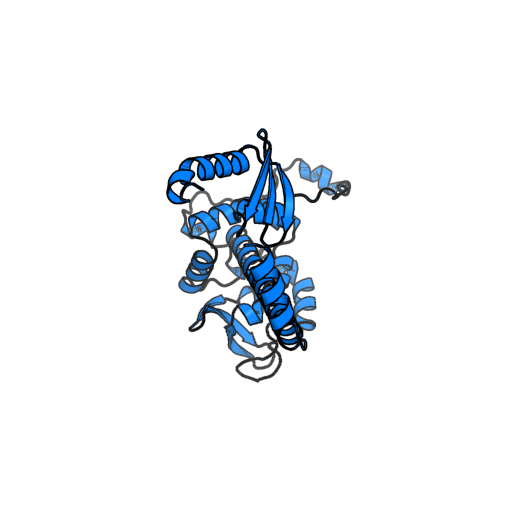VAL A C 1
ATOM 1301 O O . VAL A 1 166 ? 11.276 -12.897 -3.637 1.00 96.75 166 VAL A O 1
ATOM 1304 N N . LEU A 1 167 ? 9.806 -11.193 -3.775 1.00 94.94 167 LEU A N 1
ATOM 1305 C CA . LEU A 1 167 ? 9.966 -10.662 -2.421 1.00 94.94 167 LEU A CA 1
ATOM 1306 C C . LEU A 1 167 ? 8.629 -10.666 -1.694 1.00 94.94 167 LEU A C 1
ATOM 1308 O O . LEU A 1 167 ? 7.579 -10.583 -2.335 1.00 94.94 167 LEU A O 1
ATOM 1312 N N . ASP A 1 168 ? 8.655 -10.690 -0.366 1.00 94.06 168 ASP A N 1
ATOM 1313 C CA . ASP A 1 168 ? 7.456 -10.375 0.406 1.00 94.06 168 ASP A CA 1
ATOM 1314 C C . ASP A 1 168 ? 7.056 -8.908 0.160 1.00 94.06 168 ASP A C 1
ATOM 1316 O O . ASP A 1 168 ? 7.907 -8.012 0.103 1.00 94.06 168 ASP A O 1
ATOM 1320 N N . LEU A 1 169 ? 5.755 -8.644 0.001 1.00 93.38 169 LEU A N 1
ATOM 1321 C CA . LEU A 1 169 ? 5.262 -7.279 -0.158 1.00 93.38 169 LEU A CA 1
ATOM 1322 C C . LEU A 1 169 ? 5.672 -6.391 1.019 1.00 93.38 169 LEU A C 1
ATOM 1324 O O . LEU A 1 169 ? 5.969 -5.220 0.801 1.00 93.38 169 LEU A O 1
ATOM 1328 N N . LEU A 1 170 ? 5.713 -6.922 2.242 1.00 89.75 170 LEU A N 1
ATOM 1329 C CA . LEU A 1 170 ? 6.083 -6.175 3.444 1.00 89.75 170 LEU A CA 1
ATOM 1330 C C . LEU A 1 170 ? 7.541 -5.710 3.421 1.00 89.75 170 LEU A C 1
ATOM 1332 O O . LEU A 1 170 ? 7.814 -4.598 3.874 1.00 89.75 170 LEU A O 1
ATOM 1336 N N . GLU A 1 171 ? 8.451 -6.498 2.843 1.00 92.50 171 GLU A N 1
ATOM 1337 C CA . GLU A 1 171 ? 9.861 -6.117 2.680 1.00 92.50 171 GLU A CA 1
ATOM 1338 C C . GLU A 1 171 ? 10.021 -4.970 1.676 1.00 92.50 171 GLU A C 1
ATOM 1340 O O . GLU A 1 171 ? 10.794 -4.041 1.910 1.00 92.50 171 GLU A O 1
ATOM 1345 N N . ALA A 1 172 ? 9.254 -5.002 0.580 1.00 94.88 172 ALA A N 1
ATOM 1346 C CA . ALA A 1 172 ? 9.280 -3.973 -0.460 1.00 94.88 172 ALA A CA 1
ATOM 1347 C C . ALA A 1 172 ? 8.437 -2.727 -0.116 1.00 94.88 172 ALA A C 1
ATOM 1349 O O . ALA A 1 172 ? 8.647 -1.639 -0.667 1.00 94.88 172 ALA A O 1
ATOM 1350 N N . ARG A 1 173 ? 7.466 -2.864 0.796 1.00 94.69 173 ARG A N 1
ATOM 1351 C CA . ARG A 1 173 ? 6.443 -1.859 1.126 1.00 94.69 173 ARG A CA 1
ATOM 1352 C C . ARG A 1 173 ? 7.015 -0.470 1.424 1.00 94.69 173 ARG A C 1
ATOM 1354 O O . ARG A 1 173 ? 6.460 0.478 0.866 1.00 94.69 173 ARG A O 1
ATOM 1361 N N . PRO A 1 174 ? 8.070 -0.276 2.245 1.00 91.94 174 PRO A N 1
ATOM 1362 C CA . PRO A 1 174 ? 8.560 1.068 2.556 1.00 91.94 174 PRO A CA 1
ATOM 1363 C C . PRO A 1 174 ? 8.948 1.854 1.301 1.00 91.94 174 PRO A C 1
ATOM 1365 O O . PRO A 1 174 ? 8.544 3.005 1.139 1.00 91.94 174 PRO A O 1
ATOM 1368 N N . VAL A 1 175 ? 9.662 1.211 0.376 1.00 95.25 175 VAL A N 1
ATOM 1369 C CA . VAL A 1 175 ? 10.098 1.843 -0.873 1.00 95.25 175 VAL A CA 1
ATOM 1370 C C . VAL A 1 175 ? 8.943 1.994 -1.849 1.00 95.25 175 VAL A C 1
ATOM 1372 O O . VAL A 1 175 ? 8.807 3.055 -2.457 1.00 95.25 175 VAL A O 1
ATOM 1375 N N . LEU A 1 176 ? 8.067 0.989 -1.956 1.00 96.06 176 LEU A N 1
ATOM 1376 C CA . LEU A 1 176 ? 6.868 1.079 -2.790 1.00 96.06 176 LEU A CA 1
ATOM 1377 C C . LEU A 1 176 ? 5.982 2.259 -2.379 1.00 96.06 176 LEU A C 1
ATOM 1379 O O . LEU A 1 176 ? 5.527 2.993 -3.249 1.00 96.06 176 LEU A O 1
ATOM 1383 N N . ARG A 1 177 ? 5.785 2.503 -1.078 1.00 94.00 177 ARG A N 1
ATOM 1384 C CA . ARG A 1 177 ? 5.007 3.652 -0.581 1.00 94.00 177 ARG A CA 1
ATOM 1385 C C . ARG A 1 177 ? 5.596 4.983 -1.037 1.00 94.00 177 ARG A C 1
ATOM 1387 O O . ARG A 1 177 ? 4.869 5.839 -1.536 1.00 94.00 177 ARG A O 1
ATOM 1394 N N . VAL A 1 178 ? 6.910 5.150 -0.892 1.00 92.56 178 VAL A N 1
ATOM 1395 C CA . VAL A 1 178 ? 7.601 6.387 -1.284 1.00 92.56 178 VAL A CA 1
ATOM 1396 C C . VAL A 1 178 ? 7.557 6.568 -2.802 1.00 92.56 178 VAL A C 1
ATOM 1398 O O . VAL A 1 178 ? 7.161 7.628 -3.285 1.00 92.56 178 VAL A O 1
ATOM 1401 N N . ALA A 1 179 ? 7.898 5.528 -3.562 1.00 94.75 179 ALA A N 1
ATOM 1402 C CA . ALA A 1 179 ? 7.943 5.576 -5.018 1.00 94.75 179 ALA A CA 1
ATOM 1403 C C . ALA A 1 179 ? 6.548 5.778 -5.640 1.00 94.75 179 ALA A C 1
ATOM 1405 O O . ALA A 1 179 ? 6.394 6.580 -6.563 1.00 94.75 179 ALA A O 1
ATOM 1406 N N . LEU A 1 180 ? 5.509 5.128 -5.101 1.00 94.81 180 LEU A N 1
ATOM 1407 C CA . LEU A 1 180 ? 4.119 5.351 -5.511 1.00 94.81 180 LEU A CA 1
ATOM 1408 C C . LEU A 1 180 ? 3.640 6.764 -5.158 1.00 94.81 180 LEU A C 1
ATOM 1410 O O . LEU A 1 180 ? 2.946 7.380 -5.962 1.00 94.81 180 LEU A O 1
ATOM 1414 N N . GLY A 1 181 ? 4.059 7.314 -4.015 1.00 90.69 181 GLY A N 1
ATOM 1415 C CA . GLY A 1 181 ? 3.791 8.708 -3.650 1.00 90.69 181 GLY A CA 1
ATOM 1416 C C . GLY A 1 181 ? 4.471 9.730 -4.570 1.00 90.69 181 GLY A C 1
ATOM 1417 O O . GLY A 1 181 ? 3.928 10.812 -4.786 1.00 90.69 181 GLY A O 1
ATOM 1418 N N . ILE A 1 182 ? 5.620 9.385 -5.160 1.00 90.94 182 ILE A N 1
ATOM 1419 C CA . ILE A 1 182 ? 6.281 10.197 -6.193 1.00 90.94 182 ILE A CA 1
ATOM 1420 C C . ILE A 1 182 ? 5.452 10.197 -7.487 1.00 90.94 182 ILE A C 1
ATOM 1422 O O . ILE A 1 182 ? 5.184 11.262 -8.039 1.00 90.94 182 ILE A O 1
ATOM 1426 N N . VAL A 1 183 ? 5.006 9.025 -7.962 1.00 89.75 183 VAL A N 1
ATOM 1427 C CA . VAL A 1 183 ? 4.222 8.907 -9.215 1.00 89.75 183 VAL A CA 1
ATOM 1428 C C . VAL A 1 183 ? 2.734 9.223 -9.051 1.00 89.75 183 VAL A C 1
ATOM 1430 O O . VAL A 1 183 ? 1.999 9.303 -10.033 1.00 89.75 183 VAL A O 1
ATOM 1433 N N . THR A 1 184 ? 2.251 9.390 -7.824 1.00 89.69 184 THR A N 1
ATOM 1434 C CA . THR A 1 184 ? 0.901 9.874 -7.506 1.00 89.69 184 THR A CA 1
ATOM 1435 C C . THR A 1 184 ? 1.014 10.944 -6.426 1.00 89.69 184 THR A C 1
ATOM 1437 O O . THR A 1 184 ? 0.781 10.673 -5.246 1.00 89.69 184 THR A O 1
ATOM 1440 N N . PRO A 1 185 ? 1.399 12.174 -6.822 1.00 86.56 185 PRO A N 1
ATOM 1441 C CA . PRO A 1 185 ? 1.617 13.267 -5.889 1.00 86.56 185 PRO A CA 1
ATOM 1442 C C . PRO A 1 185 ? 0.388 13.539 -5.026 1.00 86.56 185 PRO A C 1
ATOM 1444 O O . PRO A 1 185 ? -0.749 13.386 -5.474 1.00 86.56 185 PRO A O 1
ATOM 1447 N N . GLN A 1 186 ? 0.619 14.043 -3.814 1.00 85.19 186 GLN A N 1
ATOM 1448 C CA . GLN A 1 186 ? -0.435 14.320 -2.834 1.00 85.19 186 GLN A CA 1
ATOM 1449 C C . GLN A 1 186 ? -1.654 15.062 -3.413 1.00 85.19 186 GLN A C 1
ATOM 1451 O O . GLN A 1 186 ? -2.754 14.560 -3.217 1.00 85.19 186 GLN A O 1
ATOM 1456 N N . PRO A 1 187 ? -1.531 16.168 -4.180 1.00 84.19 187 PRO A N 1
ATOM 1457 C CA . PRO A 1 187 ? -2.702 16.856 -4.734 1.00 84.19 187 PRO A CA 1
ATOM 1458 C C . PRO A 1 187 ? -3.584 15.966 -5.619 1.00 84.19 187 PRO A C 1
ATOM 1460 O O . PRO A 1 187 ? -4.806 16.070 -5.559 1.00 84.19 187 PRO A O 1
ATOM 1463 N N . VAL A 1 188 ? -2.967 15.080 -6.408 1.00 85.88 188 VAL A N 1
ATOM 1464 C CA . VAL A 1 188 ? -3.676 14.104 -7.245 1.00 85.88 188 VAL A CA 1
ATOM 1465 C C . VAL A 1 188 ? -4.330 13.055 -6.359 1.00 85.88 188 VAL A C 1
ATOM 1467 O O . VAL A 1 188 ? -5.521 12.796 -6.508 1.00 85.88 188 VAL A O 1
ATOM 1470 N N . LEU A 1 189 ? -3.581 12.509 -5.395 1.00 87.88 189 LEU A N 1
ATOM 1471 C CA . LEU A 1 189 ? -4.090 11.514 -4.458 1.00 87.88 189 LEU A CA 1
ATOM 1472 C C . LEU A 1 189 ? -5.321 12.033 -3.708 1.00 87.88 189 LEU A C 1
ATOM 1474 O O . LEU A 1 189 ? -6.330 11.343 -3.680 1.00 87.88 189 LEU A O 1
ATOM 1478 N N . ARG A 1 190 ? -5.302 13.272 -3.197 1.00 86.00 190 ARG A N 1
ATOM 1479 C CA . ARG A 1 190 ? -6.456 13.879 -2.507 1.00 86.00 190 ARG A CA 1
ATOM 1480 C C . ARG A 1 190 ? -7.711 13.937 -3.378 1.00 86.00 190 ARG A C 1
ATOM 1482 O O . ARG A 1 190 ? -8.807 13.731 -2.874 1.00 86.00 190 ARG A O 1
ATOM 1489 N N . GLN A 1 191 ? -7.558 14.228 -4.670 1.00 85.75 191 GLN A N 1
ATOM 1490 C CA . GLN A 1 191 ? -8.691 14.337 -5.596 1.00 85.75 191 GLN A CA 1
ATOM 1491 C C . GLN A 1 191 ? -9.355 12.987 -5.872 1.00 85.75 191 GLN A C 1
ATOM 1493 O O . GLN A 1 191 ? -10.566 12.938 -6.070 1.00 85.75 191 GLN A O 1
ATOM 1498 N N . ILE A 1 192 ? -8.575 11.903 -5.896 1.00 85.88 192 ILE A N 1
ATOM 1499 C CA . ILE A 1 192 ? -9.060 10.571 -6.287 1.00 85.88 192 ILE A CA 1
ATOM 1500 C C . ILE A 1 192 ? -9.272 9.625 -5.103 1.00 85.88 192 ILE A C 1
ATOM 1502 O O . ILE A 1 192 ? -9.943 8.611 -5.258 1.00 85.88 192 ILE A O 1
ATOM 1506 N N . ALA A 1 193 ? -8.750 9.950 -3.918 1.00 87.50 193 ALA A N 1
ATOM 1507 C CA . ALA A 1 193 ? -8.712 9.041 -2.779 1.00 87.50 193 ALA A CA 1
ATOM 1508 C C . ALA A 1 193 ? -10.104 8.550 -2.351 1.00 87.50 193 ALA A C 1
ATOM 1510 O O . ALA A 1 193 ? -10.301 7.355 -2.152 1.00 87.50 193 ALA A O 1
ATOM 1511 N N . THR A 1 194 ? -11.096 9.436 -2.265 1.00 85.44 194 THR A N 1
ATOM 1512 C CA . THR A 1 194 ? -12.470 9.033 -1.927 1.00 85.44 194 THR A CA 1
ATOM 1513 C C . THR A 1 194 ? -13.037 8.023 -2.930 1.00 85.44 194 THR A C 1
ATOM 1515 O O . THR A 1 194 ? -13.644 7.037 -2.522 1.00 85.44 194 THR A O 1
ATOM 1518 N N . GLY A 1 195 ? -12.809 8.236 -4.230 1.00 85.25 195 GLY A N 1
ATOM 1519 C CA . GLY A 1 195 ? -13.233 7.301 -5.276 1.00 85.25 195 GLY A CA 1
ATOM 1520 C C . GLY A 1 195 ? -12.533 5.950 -5.145 1.00 85.25 195 GLY A C 1
ATOM 1521 O O . GLY A 1 195 ? -13.198 4.920 -5.090 1.00 85.25 195 GLY A O 1
ATOM 1522 N N . ALA A 1 196 ? -11.209 5.966 -4.979 1.00 89.25 196 ALA A N 1
ATOM 1523 C CA . ALA A 1 196 ? -10.400 4.761 -4.820 1.00 89.25 196 ALA A CA 1
ATOM 1524 C C . ALA A 1 196 ? -10.817 3.933 -3.595 1.00 89.25 196 ALA A C 1
ATOM 1526 O O . ALA A 1 196 ? -10.855 2.707 -3.663 1.00 89.25 196 ALA A O 1
ATOM 1527 N N . ALA A 1 197 ? -11.164 4.590 -2.485 1.00 85.38 197 ALA A N 1
ATOM 1528 C CA . ALA A 1 197 ? -11.639 3.924 -1.275 1.00 85.38 197 ALA A CA 1
ATOM 1529 C C . ALA A 1 197 ? -12.972 3.206 -1.505 1.00 85.38 197 ALA A C 1
ATOM 1531 O O . ALA A 1 197 ? -13.110 2.040 -1.142 1.00 85.38 197 ALA A O 1
ATOM 1532 N N . LEU A 1 198 ? -13.928 3.889 -2.143 1.00 84.75 198 LEU A N 1
ATOM 1533 C CA . LEU A 1 198 ? -15.243 3.327 -2.458 1.00 84.75 198 LEU A CA 1
ATOM 1534 C C . LEU A 1 198 ? -15.137 2.159 -3.444 1.00 84.75 198 LEU A C 1
ATOM 1536 O O . LEU A 1 198 ? -15.797 1.139 -3.255 1.00 84.75 198 LEU A O 1
ATOM 1540 N N . GLU A 1 199 ? -14.291 2.281 -4.468 1.00 86.06 199 GLU A N 1
ATOM 1541 C CA . GLU A 1 199 ? -14.020 1.194 -5.413 1.00 86.06 199 GLU A CA 1
ATOM 1542 C C . GLU A 1 199 ? -13.368 -0.001 -4.711 1.00 86.06 199 GLU A C 1
ATOM 1544 O O . GLU A 1 199 ? -13.804 -1.140 -4.883 1.00 86.06 199 GLU A O 1
ATOM 1549 N N . MET A 1 200 ? -12.370 0.244 -3.861 1.00 86.88 200 MET A N 1
ATOM 1550 C CA . MET A 1 200 ? -11.707 -0.807 -3.094 1.00 86.88 200 MET A CA 1
ATOM 1551 C C . MET A 1 200 ? -12.673 -1.512 -2.135 1.00 86.88 200 MET A C 1
ATOM 1553 O O . MET A 1 200 ? -12.642 -2.739 -2.041 1.00 86.88 200 MET A O 1
ATOM 1557 N N . ASP A 1 201 ? -13.558 -0.773 -1.464 1.00 85.19 201 ASP A N 1
ATOM 1558 C CA . ASP A 1 201 ? -14.614 -1.343 -0.623 1.00 85.19 201 ASP A CA 1
ATOM 1559 C C . ASP A 1 201 ? -15.596 -2.194 -1.428 1.00 85.19 201 ASP A C 1
ATOM 1561 O O . ASP A 1 201 ? -15.904 -3.316 -1.021 1.00 85.19 201 ASP A O 1
ATOM 1565 N N . ALA A 1 202 ? -16.029 -1.714 -2.597 1.00 83.56 202 ALA A N 1
ATOM 1566 C CA . ALA A 1 202 ? -16.919 -2.459 -3.484 1.00 83.56 202 ALA A CA 1
ATOM 1567 C C . ALA A 1 202 ? -16.299 -3.781 -3.972 1.00 83.56 202 ALA A C 1
ATOM 1569 O O . ALA A 1 202 ? -17.018 -4.757 -4.180 1.00 83.56 202 ALA A O 1
ATOM 1570 N N . MET A 1 203 ? -14.970 -3.846 -4.105 1.00 83.31 203 MET A N 1
ATOM 1571 C CA . MET A 1 203 ? -14.253 -5.084 -4.430 1.00 83.31 203 MET A CA 1
ATOM 1572 C C . MET A 1 203 ? -14.097 -6.050 -3.245 1.00 83.31 203 MET A C 1
ATOM 1574 O O . MET A 1 203 ? -13.664 -7.182 -3.448 1.00 83.31 203 MET A O 1
ATOM 1578 N N . GLY A 1 204 ? -14.422 -5.638 -2.017 1.00 84.06 204 GLY A N 1
ATOM 1579 C CA . GLY A 1 204 ? -14.209 -6.439 -0.806 1.00 84.06 204 GLY A CA 1
ATOM 1580 C C . GLY A 1 204 ? -12.928 -6.094 -0.036 1.00 84.06 204 GLY A C 1
ATOM 1581 O O . GLY A 1 204 ? -12.472 -6.882 0.794 1.00 84.06 204 GLY A O 1
ATOM 1582 N N . GLY A 1 205 ? -12.346 -4.920 -0.286 1.00 86.06 205 GLY A N 1
ATOM 1583 C CA . GLY A 1 205 ? -11.253 -4.336 0.490 1.00 86.06 205 GLY A CA 1
ATOM 1584 C C . GLY A 1 205 ? -9.831 -4.645 -0.016 1.00 86.06 205 GLY A C 1
ATOM 1585 O O . GLY A 1 205 ? -9.648 -5.250 -1.074 1.00 86.06 205 GLY A O 1
ATOM 1586 N N . PRO A 1 206 ? -8.796 -4.259 0.758 1.00 88.38 206 PRO A N 1
ATOM 1587 C CA . PRO A 1 206 ? -7.382 -4.342 0.384 1.00 88.38 206 PRO A CA 1
ATOM 1588 C C . PRO A 1 206 ? -6.929 -5.739 -0.036 1.00 88.38 206 PRO A C 1
ATOM 1590 O O . PRO A 1 206 ? -6.214 -5.901 -1.020 1.00 88.38 206 PRO A O 1
ATOM 1593 N N . LYS A 1 207 ? -7.380 -6.780 0.675 1.00 88.19 207 LYS A N 1
ATOM 1594 C CA . LYS A 1 207 ? -7.034 -8.169 0.343 1.00 88.19 207 LYS A CA 1
ATOM 1595 C C . LYS A 1 207 ? -7.594 -8.580 -1.020 1.00 88.19 207 LYS A C 1
ATOM 1597 O O . LYS A 1 207 ? -6.911 -9.277 -1.766 1.00 88.19 207 LYS A O 1
ATOM 1602 N N . ALA A 1 208 ? -8.810 -8.144 -1.347 1.00 89.31 208 ALA A N 1
ATOM 1603 C CA . ALA A 1 208 ? -9.422 -8.410 -2.642 1.00 89.31 208 ALA A CA 1
ATOM 1604 C C . ALA A 1 208 ? -8.745 -7.606 -3.761 1.00 89.31 208 ALA A C 1
ATOM 1606 O O . ALA A 1 208 ? -8.488 -8.165 -4.824 1.00 89.31 208 ALA A O 1
ATOM 1607 N N . LEU A 1 209 ? -8.361 -6.347 -3.502 1.00 91.00 209 LEU A N 1
ATOM 1608 C CA . LEU A 1 209 ? -7.537 -5.554 -4.422 1.00 91.00 209 LEU A CA 1
ATOM 1609 C C . LEU A 1 209 ? -6.201 -6.251 -4.711 1.00 91.00 209 LEU A C 1
ATOM 1611 O O . LEU A 1 209 ? -5.888 -6.495 -5.872 1.00 91.00 209 LEU A O 1
ATOM 1615 N N . LEU A 1 210 ? -5.436 -6.627 -3.682 1.00 92.25 210 LEU A N 1
ATOM 1616 C CA . LEU A 1 210 ? -4.158 -7.328 -3.858 1.00 92.25 210 LEU A CA 1
ATOM 1617 C C . LEU A 1 210 ? -4.335 -8.673 -4.569 1.00 92.25 210 LEU A C 1
ATOM 1619 O O . LEU A 1 210 ? -3.536 -9.010 -5.436 1.00 92.25 210 LEU A O 1
ATOM 1623 N N . GLY A 1 211 ? -5.398 -9.417 -4.248 1.00 91.88 211 GLY A N 1
ATOM 1624 C CA . GLY A 1 211 ? -5.747 -10.657 -4.940 1.00 91.88 211 GLY A CA 1
ATOM 1625 C C . GLY A 1 211 ? -6.066 -10.438 -6.421 1.00 91.88 211 GLY A C 1
ATOM 1626 O O . GLY A 1 211 ? -5.600 -11.201 -7.265 1.00 91.88 211 GLY A O 1
ATOM 1627 N N . SER A 1 212 ? -6.796 -9.370 -6.750 1.00 90.75 212 SER A N 1
ATOM 1628 C CA . SER A 1 212 ? -7.099 -8.974 -8.129 1.00 90.75 212 SER A CA 1
ATOM 1629 C C . SER A 1 212 ? -5.824 -8.608 -8.894 1.00 90.75 212 SER A C 1
ATOM 1631 O O . SER A 1 212 ? -5.549 -9.191 -9.947 1.00 90.75 212 SER A O 1
ATOM 1633 N N . LEU A 1 213 ? -4.983 -7.741 -8.316 1.00 91.31 213 LEU A N 1
ATOM 1634 C CA . LEU A 1 213 ? -3.688 -7.353 -8.887 1.00 91.31 213 LEU A CA 1
ATOM 1635 C C . LEU A 1 213 ? -2.783 -8.568 -9.126 1.00 91.31 213 LEU A C 1
ATOM 1637 O O . LEU A 1 213 ? -2.215 -8.693 -10.210 1.00 91.31 213 LEU A O 1
ATOM 1641 N N . ALA A 1 214 ? -2.726 -9.486 -8.158 1.00 92.69 214 ALA A N 1
ATOM 1642 C CA . ALA A 1 214 ? -1.975 -10.732 -8.247 1.00 92.69 214 ALA A CA 1
ATOM 1643 C C . ALA A 1 214 ? -2.496 -11.679 -9.331 1.00 92.69 214 ALA A C 1
ATOM 1645 O O . ALA A 1 214 ? -1.712 -12.240 -10.094 1.00 92.69 214 ALA A O 1
ATOM 1646 N N . SER A 1 215 ? -3.816 -11.861 -9.410 1.00 90.06 215 SER A N 1
ATOM 1647 C CA . SER A 1 215 ? -4.436 -12.782 -10.369 1.00 90.06 215 SER A CA 1
ATOM 1648 C C . SER A 1 215 ? -4.232 -12.340 -11.817 1.00 90.06 215 SER A C 1
ATOM 1650 O O . SER A 1 215 ? -3.989 -13.168 -12.692 1.00 90.06 215 SER A O 1
ATOM 1652 N N . ALA A 1 216 ? -4.281 -11.031 -12.057 1.00 86.25 216 ALA A N 1
ATOM 1653 C CA . ALA A 1 216 ? -4.134 -10.455 -13.381 1.00 86.25 216 ALA A CA 1
ATOM 1654 C C . ALA A 1 216 ? -2.685 -10.069 -13.720 1.00 86.25 216 ALA A C 1
ATOM 1656 O O . ALA A 1 216 ? -2.426 -9.674 -14.855 1.00 86.25 216 ALA A O 1
ATOM 1657 N N . ARG A 1 217 ? -1.753 -10.203 -12.761 1.00 87.88 217 ARG A N 1
ATOM 1658 C CA . ARG A 1 217 ? -0.329 -9.858 -12.898 1.00 87.88 217 ARG A CA 1
ATOM 1659 C C . ARG A 1 217 ? -0.113 -8.462 -13.488 1.00 87.88 217 ARG A C 1
ATOM 1661 O O . ARG A 1 217 ? 0.680 -8.273 -14.404 1.00 87.88 217 ARG A O 1
ATOM 1668 N N . HIS A 1 218 ? -0.862 -7.481 -12.984 1.00 86.19 218 HIS A N 1
ATOM 1669 C CA . HIS A 1 218 ? -0.720 -6.105 -13.454 1.00 86.19 218 HIS A CA 1
ATOM 1670 C C . HIS A 1 218 ? 0.628 -5.538 -13.012 1.00 86.19 218 HIS A C 1
ATOM 1672 O O . HIS A 1 218 ? 0.945 -5.534 -11.817 1.00 86.19 218 HIS A O 1
ATOM 1678 N N . ALA A 1 219 ? 1.385 -5.008 -13.972 1.00 91.38 219 ALA A N 1
ATOM 1679 C CA . ALA A 1 219 ? 2.551 -4.205 -13.663 1.00 91.38 219 ALA A CA 1
ATOM 1680 C C . ALA A 1 219 ? 2.110 -2.846 -13.094 1.00 91.38 219 ALA A C 1
ATOM 1682 O O . ALA A 1 219 ? 1.062 -2.311 -13.469 1.00 91.38 219 ALA A O 1
ATOM 1683 N N . LEU A 1 220 ? 2.915 -2.240 -12.216 1.00 92.25 220 LEU A N 1
ATOM 1684 C CA . LEU A 1 220 ? 2.596 -0.934 -11.620 1.00 92.25 220 LEU A CA 1
ATOM 1685 C C . LEU A 1 220 ? 2.360 0.164 -12.673 1.00 92.25 220 LEU A C 1
ATOM 1687 O O . LEU A 1 220 ? 1.559 1.073 -12.451 1.00 92.25 220 LEU A O 1
ATOM 1691 N N . GLY A 1 221 ? 3.048 0.077 -13.813 1.00 87.25 221 GLY A N 1
ATOM 1692 C CA . GLY A 1 221 ? 2.918 0.967 -14.966 1.00 87.25 221 GLY A CA 1
ATOM 1693 C C . GLY A 1 221 ? 1.549 0.919 -15.631 1.00 87.25 221 GLY A C 1
ATOM 1694 O O . GLY A 1 221 ? 1.074 1.937 -16.140 1.00 87.25 221 GLY A O 1
ATOM 1695 N N . ASP A 1 222 ? 0.896 -0.238 -15.575 1.00 85.50 222 ASP A N 1
ATOM 1696 C CA . ASP A 1 222 ? -0.403 -0.452 -16.200 1.00 85.50 222 ASP A CA 1
ATOM 1697 C C . ASP A 1 222 ? -1.543 0.078 -15.328 1.00 85.50 222 ASP A C 1
ATOM 1699 O O . ASP A 1 222 ? -2.629 0.333 -15.843 1.00 85.50 222 ASP A O 1
ATOM 1703 N N . LEU A 1 223 ? -1.291 0.307 -14.033 1.00 88.00 223 LEU A N 1
ATOM 1704 C CA . LEU A 1 223 ? -2.315 0.726 -13.085 1.00 88.00 223 LEU A CA 1
ATOM 1705 C C . LEU A 1 223 ? -2.880 2.113 -13.411 1.00 88.00 223 LEU A C 1
ATOM 1707 O O . LEU A 1 223 ? -2.174 3.133 -13.431 1.00 88.00 223 LEU A O 1
ATOM 1711 N N . GLY A 1 224 ? -4.206 2.156 -13.543 1.00 84.31 224 GLY A N 1
ATOM 1712 C CA . GLY A 1 224 ? -4.981 3.392 -13.514 1.00 84.31 224 GLY A CA 1
ATOM 1713 C C . GLY A 1 224 ? -4.744 4.208 -12.233 1.00 84.31 224 GLY A C 1
ATOM 1714 O O . GLY A 1 224 ? -4.210 3.722 -11.231 1.00 84.31 224 GLY A O 1
ATOM 1715 N N . SER A 1 225 ? -5.140 5.482 -12.253 1.00 84.25 225 SER A N 1
ATOM 1716 C CA . SER A 1 225 ? -5.000 6.392 -11.105 1.00 84.25 225 SER A CA 1
ATOM 1717 C C . SER A 1 225 ? -5.715 5.859 -9.856 1.00 84.25 225 SER A C 1
ATOM 1719 O O . SER A 1 225 ? -5.123 5.865 -8.778 1.00 84.25 225 SER A O 1
ATOM 1721 N N . GLN A 1 226 ? -6.931 5.324 -10.013 1.00 85.81 226 GLN A N 1
ATOM 1722 C CA . GLN A 1 226 ? -7.719 4.740 -8.920 1.00 85.81 226 GLN A CA 1
ATOM 1723 C C . GLN A 1 226 ? -7.053 3.501 -8.316 1.00 85.81 226 GLN A C 1
ATOM 1725 O O . GLN A 1 226 ? -6.823 3.445 -7.111 1.00 85.81 226 GLN A O 1
ATOM 1730 N N . ALA A 1 227 ? -6.659 2.537 -9.153 1.00 88.94 227 ALA A N 1
ATOM 1731 C CA . ALA A 1 227 ? -6.007 1.306 -8.707 1.00 88.94 227 ALA A CA 1
ATOM 1732 C C . ALA A 1 227 ? -4.697 1.586 -7.955 1.00 88.94 227 ALA A C 1
ATOM 1734 O O . ALA A 1 227 ? -4.406 0.979 -6.924 1.00 88.94 227 ALA A O 1
ATOM 1735 N N . ARG A 1 228 ? -3.921 2.560 -8.437 1.00 92.19 228 ARG A N 1
ATOM 1736 C CA . ARG A 1 228 ? -2.692 3.004 -7.781 1.00 92.19 228 ARG A CA 1
ATOM 1737 C C . ARG A 1 228 ? -2.948 3.730 -6.463 1.00 92.19 228 ARG A C 1
ATOM 1739 O O . ARG A 1 228 ? -2.226 3.478 -5.504 1.00 92.19 228 ARG A O 1
ATOM 1746 N N . ALA A 1 229 ? -3.969 4.582 -6.387 1.00 91.62 229 ALA A N 1
ATOM 1747 C CA . ALA A 1 229 ? -4.387 5.190 -5.127 1.00 91.62 229 ALA A CA 1
ATOM 1748 C C . ALA A 1 229 ? -4.841 4.126 -4.114 1.00 91.62 229 ALA A C 1
ATOM 1750 O O . ALA A 1 229 ? -4.401 4.160 -2.967 1.00 91.62 229 ALA A O 1
ATOM 1751 N N . GLY A 1 230 ? -5.624 3.134 -4.547 1.00 93.19 230 GLY A N 1
ATOM 1752 C CA . GLY A 1 230 ? -6.016 1.991 -3.720 1.00 93.19 230 GLY A CA 1
ATOM 1753 C C . GLY A 1 230 ? -4.818 1.169 -3.234 1.00 93.19 230 GLY A C 1
ATOM 1754 O O . GLY A 1 230 ? -4.770 0.766 -2.071 1.00 93.19 230 GLY A O 1
ATOM 1755 N N . LEU A 1 231 ? -3.799 0.977 -4.081 1.00 95.25 231 LEU A N 1
ATOM 1756 C CA . LEU A 1 231 ? -2.555 0.320 -3.680 1.00 95.25 231 LEU A CA 1
ATOM 1757 C C . LEU A 1 231 ? -1.792 1.147 -2.635 1.00 95.25 231 LEU A C 1
ATOM 1759 O O . LEU A 1 231 ? -1.364 0.589 -1.630 1.00 95.25 231 LEU A O 1
ATOM 1763 N N . ILE A 1 232 ? -1.667 2.467 -2.816 1.00 94.81 232 ILE A N 1
ATOM 1764 C CA . ILE A 1 232 ? -1.063 3.363 -1.812 1.00 94.81 232 ILE A CA 1
ATOM 1765 C C . ILE A 1 232 ? -1.800 3.239 -0.474 1.00 94.81 232 ILE A C 1
ATOM 1767 O O . ILE A 1 232 ? -1.161 3.043 0.556 1.00 94.81 232 ILE A O 1
ATOM 1771 N N . MET A 1 233 ? -3.136 3.282 -0.487 1.00 92.50 233 MET A N 1
ATOM 1772 C CA . MET A 1 233 ? -3.960 3.105 0.714 1.00 92.50 233 MET A CA 1
ATOM 1773 C C . MET A 1 233 ? -3.720 1.759 1.380 1.00 92.50 233 MET A C 1
ATOM 1775 O O . MET A 1 233 ? -3.518 1.710 2.585 1.00 92.50 233 MET A O 1
ATOM 1779 N N . THR A 1 234 ? -3.674 0.685 0.595 1.00 93.25 234 THR A N 1
ATOM 1780 C CA . THR A 1 234 ? -3.417 -0.667 1.098 1.00 93.25 234 THR A CA 1
ATOM 1781 C C . THR A 1 234 ? -2.047 -0.768 1.768 1.00 93.25 234 THR A C 1
ATOM 1783 O O . THR A 1 234 ? -1.928 -1.314 2.861 1.00 93.25 234 THR A O 1
ATOM 1786 N N . LEU A 1 235 ? -1.000 -0.222 1.144 1.00 92.88 235 LEU A N 1
ATOM 1787 C CA . LEU A 1 235 ? 0.347 -0.222 1.719 1.00 92.88 235 LEU A CA 1
ATOM 1788 C C . LEU A 1 235 ? 0.443 0.657 2.972 1.00 92.88 235 LEU A C 1
ATOM 1790 O O . LEU A 1 235 ? 1.231 0.357 3.873 1.00 92.88 235 LEU A O 1
ATOM 1794 N N . ASP A 1 236 ? -0.342 1.731 3.029 1.00 89.56 236 ASP A N 1
ATOM 1795 C CA . ASP A 1 236 ? -0.463 2.586 4.202 1.00 89.56 236 ASP A CA 1
ATOM 1796 C C . ASP A 1 236 ? -1.190 1.858 5.339 1.00 89.56 236 ASP A C 1
ATOM 1798 O O . ASP A 1 236 ? -0.651 1.811 6.437 1.00 89.56 236 ASP A O 1
ATOM 1802 N N . GLU A 1 237 ? -2.325 1.206 5.082 1.00 85.62 237 GLU A N 1
ATOM 1803 C CA . GLU A 1 237 ? -3.049 0.390 6.071 1.00 85.62 237 GLU A CA 1
ATOM 1804 C C . GLU A 1 237 ? -2.166 -0.724 6.655 1.00 85.62 237 GLU A C 1
ATOM 1806 O O . GLU A 1 237 ? -2.111 -0.893 7.873 1.00 85.62 237 GLU A O 1
ATOM 1811 N N . LEU A 1 238 ? -1.408 -1.437 5.812 1.00 83.88 238 LEU A N 1
ATOM 1812 C CA . LEU A 1 238 ? -0.450 -2.455 6.267 1.00 83.88 238 LEU A CA 1
ATOM 1813 C C . LEU A 1 238 ? 0.648 -1.864 7.162 1.00 83.88 238 LEU A C 1
ATOM 1815 O O . LEU A 1 238 ? 1.107 -2.518 8.093 1.00 83.88 238 LEU A O 1
ATOM 1819 N N . ALA A 1 239 ? 1.071 -0.628 6.890 1.00 82.38 239 ALA A N 1
ATOM 1820 C CA . ALA A 1 239 ? 2.050 0.061 7.719 1.00 82.38 239 ALA A CA 1
ATOM 1821 C C . ALA A 1 239 ? 1.529 0.399 9.110 1.00 82.38 239 ALA A C 1
ATOM 1823 O O . ALA A 1 239 ? 2.253 0.249 10.090 1.00 82.38 239 ALA A O 1
ATOM 1824 N N . GLU A 1 240 ? 0.302 0.912 9.168 1.00 79.38 240 GLU A N 1
ATOM 1825 C CA . GLU A 1 240 ? -0.328 1.284 10.428 1.00 79.38 240 GLU A CA 1
ATOM 1826 C C . GLU A 1 240 ? -0.570 0.024 11.272 1.00 79.38 240 GLU A C 1
ATOM 1828 O O . GLU A 1 240 ? -0.314 0.039 12.472 1.00 79.38 240 GLU A O 1
ATOM 1833 N N . LEU A 1 241 ? -0.961 -1.094 10.645 1.00 76.12 241 LEU A N 1
ATOM 1834 C CA . LEU A 1 241 ? -1.116 -2.380 11.330 1.00 76.12 241 LEU A CA 1
ATOM 1835 C C . LEU A 1 241 ? 0.201 -2.883 11.941 1.00 76.12 241 LEU A C 1
ATOM 1837 O O . LEU A 1 241 ? 0.228 -3.281 13.100 1.00 76.12 241 LEU A O 1
ATOM 1841 N N . GLU A 1 242 ? 1.304 -2.826 11.196 1.00 74.44 242 GLU A N 1
ATOM 1842 C CA . GLU A 1 242 ? 2.617 -3.230 11.713 1.00 74.44 242 GLU A CA 1
ATOM 1843 C C . GLU A 1 242 ? 3.068 -2.342 12.887 1.00 74.44 242 GLU A C 1
ATOM 1845 O O . GLU A 1 242 ? 3.588 -2.837 13.890 1.00 74.44 242 GLU A O 1
ATOM 1850 N N . ALA A 1 243 ? 2.843 -1.027 12.793 1.00 72.50 243 ALA A N 1
ATOM 1851 C CA . ALA A 1 243 ? 3.160 -0.093 13.871 1.00 72.50 243 ALA A CA 1
ATOM 1852 C C . ALA A 1 243 ? 2.343 -0.389 15.140 1.00 72.50 243 ALA A C 1
ATOM 1854 O O . ALA A 1 243 ? 2.888 -0.369 16.245 1.00 72.50 243 ALA A O 1
ATOM 1855 N N . LEU A 1 244 ? 1.061 -0.717 14.968 1.00 69.62 244 LEU A N 1
ATOM 1856 C CA . LEU A 1 244 ? 0.165 -1.132 16.044 1.00 69.62 244 LEU A CA 1
ATOM 1857 C C . LEU A 1 244 ? 0.624 -2.412 16.731 1.00 69.62 244 LEU A C 1
ATOM 1859 O O . LEU A 1 244 ? 0.690 -2.461 17.956 1.00 69.62 244 LEU A O 1
ATOM 1863 N N . GLU A 1 245 ? 0.961 -3.443 15.959 1.00 68.94 245 GLU A N 1
ATOM 1864 C CA . GLU A 1 245 ? 1.453 -4.708 16.507 1.00 68.94 245 GLU A CA 1
ATOM 1865 C C . GLU A 1 245 ? 2.752 -4.510 17.296 1.00 68.94 245 GLU A C 1
ATOM 1867 O O . GLU A 1 245 ? 2.931 -5.098 18.365 1.00 68.94 245 GLU A O 1
ATOM 1872 N N . ALA A 1 246 ? 3.647 -3.646 16.809 1.00 69.06 246 ALA A N 1
ATOM 1873 C CA . ALA A 1 246 ? 4.880 -3.308 17.510 1.00 69.06 246 ALA A CA 1
ATOM 1874 C C . ALA A 1 246 ? 4.619 -2.558 18.830 1.00 69.06 246 ALA A C 1
ATOM 1876 O O . ALA A 1 246 ? 5.285 -2.824 19.834 1.00 69.06 246 ALA A O 1
ATOM 1877 N N . GLU A 1 247 ? 3.659 -1.630 18.847 1.00 68.44 247 GLU A N 1
ATOM 1878 C CA . GLU A 1 247 ? 3.257 -0.912 20.060 1.00 68.44 247 GLU A CA 1
ATOM 1879 C C . GLU A 1 247 ? 2.584 -1.844 21.071 1.00 68.44 247 GLU A C 1
ATOM 1881 O O . GLU A 1 247 ? 2.941 -1.827 22.251 1.00 68.44 247 GLU A O 1
ATOM 1886 N N . TRP A 1 248 ? 1.680 -2.708 20.607 1.00 68.44 248 TRP A N 1
ATOM 1887 C CA . TRP A 1 248 ? 1.014 -3.689 21.454 1.00 68.44 248 TRP A CA 1
ATOM 1888 C C . TRP A 1 248 ? 2.016 -4.659 22.083 1.00 68.44 248 TRP A C 1
ATOM 1890 O O . TRP A 1 248 ? 2.004 -4.835 23.299 1.00 68.44 248 TRP A O 1
ATOM 1900 N N . ARG A 1 249 ? 2.960 -5.196 21.299 1.00 73.06 249 ARG A N 1
ATOM 1901 C CA . ARG A 1 249 ? 4.023 -6.070 21.820 1.00 73.06 249 ARG A CA 1
ATOM 1902 C C . ARG A 1 249 ? 4.865 -5.376 22.892 1.00 73.06 249 ARG A C 1
ATOM 1904 O O . ARG A 1 249 ? 5.190 -5.988 23.904 1.00 73.06 249 ARG A O 1
ATOM 1911 N N . ARG A 1 250 ? 5.198 -4.096 22.699 1.00 74.12 250 ARG A N 1
ATOM 1912 C CA . ARG A 1 250 ? 5.913 -3.303 23.711 1.00 74.12 250 ARG A CA 1
ATOM 1913 C C . ARG A 1 250 ? 5.077 -3.135 24.983 1.00 74.12 250 ARG A C 1
ATOM 1915 O O . ARG A 1 250 ? 5.623 -3.203 26.079 1.00 74.12 250 ARG A O 1
ATOM 1922 N N . ALA A 1 251 ? 3.771 -2.912 24.851 1.00 76.69 251 ALA A N 1
ATOM 1923 C CA . ALA A 1 251 ? 2.873 -2.809 25.996 1.00 76.69 251 ALA A CA 1
ATOM 1924 C C . ALA A 1 251 ? 2.773 -4.137 26.767 1.00 76.69 251 ALA A C 1
ATOM 1926 O O . ALA A 1 251 ? 2.806 -4.119 27.996 1.00 76.69 251 ALA A O 1
ATOM 1927 N N . GLU A 1 252 ? 2.716 -5.276 26.070 1.00 81.25 252 GLU A N 1
ATOM 1928 C CA . GLU A 1 252 ? 2.747 -6.603 26.699 1.00 81.25 252 GLU A CA 1
ATOM 1929 C C . GLU A 1 252 ? 4.067 -6.870 27.428 1.00 81.25 252 GLU A C 1
ATOM 1931 O O . GLU A 1 252 ? 4.054 -7.386 28.542 1.00 81.25 252 GLU A O 1
ATOM 1936 N N . GLU A 1 253 ? 5.201 -6.475 26.847 1.00 85.44 253 GLU A N 1
ATOM 1937 C CA . GLU A 1 253 ? 6.510 -6.593 27.498 1.00 85.44 253 GLU A CA 1
ATOM 1938 C C . GLU A 1 253 ? 6.569 -5.769 28.793 1.00 85.44 253 GLU A C 1
ATOM 1940 O O . GLU A 1 253 ? 6.988 -6.276 29.834 1.00 85.44 253 GLU A O 1
ATOM 1945 N N . ILE A 1 254 ? 6.085 -4.522 28.762 1.00 81.31 254 ILE A N 1
ATOM 1946 C CA . ILE A 1 254 ? 6.006 -3.664 29.954 1.00 81.31 254 ILE A CA 1
ATOM 1947 C C . ILE A 1 254 ? 5.090 -4.288 31.012 1.00 81.31 254 ILE A C 1
ATOM 1949 O O . ILE A 1 254 ? 5.455 -4.321 32.186 1.00 81.31 254 ILE A O 1
ATOM 1953 N N . ALA A 1 255 ? 3.925 -4.803 30.611 1.00 79.31 255 ALA A N 1
ATOM 1954 C CA . ALA A 1 255 ? 3.002 -5.468 31.524 1.00 79.31 255 ALA A CA 1
ATOM 1955 C C . ALA A 1 255 ? 3.638 -6.713 32.161 1.00 79.31 255 ALA A C 1
ATOM 1957 O O . ALA A 1 255 ? 3.552 -6.883 33.372 1.00 79.31 255 ALA A O 1
ATOM 1958 N N . ALA A 1 256 ? 4.354 -7.528 31.381 1.00 77.50 256 ALA A N 1
ATOM 1959 C CA . ALA A 1 256 ? 5.055 -8.706 31.885 1.00 77.50 256 ALA A CA 1
ATOM 1960 C C . ALA A 1 256 ? 6.167 -8.347 32.887 1.00 77.50 256 ALA A C 1
ATOM 1962 O O . ALA A 1 256 ? 6.323 -9.031 33.900 1.00 77.50 256 ALA A O 1
ATOM 1963 N N . ILE A 1 257 ? 6.916 -7.264 32.641 1.00 76.69 257 ILE A N 1
ATOM 1964 C CA . ILE A 1 257 ? 7.910 -6.739 33.592 1.00 76.69 257 ILE A CA 1
ATOM 1965 C C . ILE A 1 257 ? 7.219 -6.292 34.885 1.00 76.69 257 ILE A C 1
ATOM 1967 O O . ILE A 1 257 ? 7.646 -6.683 35.971 1.00 76.69 257 ILE A O 1
ATOM 1971 N N . MET A 1 258 ? 6.133 -5.519 34.781 1.00 71.31 258 MET A N 1
ATOM 1972 C CA . MET A 1 258 ? 5.374 -5.046 35.942 1.00 71.31 258 MET A CA 1
ATOM 1973 C C . MET A 1 258 ? 4.781 -6.197 36.758 1.00 71.31 258 MET A C 1
ATOM 1975 O O . MET A 1 258 ? 4.873 -6.179 37.982 1.00 71.31 258 MET A O 1
ATOM 1979 N N . ASP A 1 259 ? 4.204 -7.205 36.106 1.00 74.81 259 ASP A N 1
ATOM 1980 C CA . ASP A 1 259 ? 3.661 -8.382 36.783 1.00 74.81 259 ASP A CA 1
ATOM 1981 C C . ASP A 1 259 ? 4.772 -9.176 37.484 1.00 74.81 259 ASP A C 1
ATOM 1983 O O . ASP A 1 259 ? 4.577 -9.629 38.613 1.00 74.81 259 ASP A O 1
ATOM 1987 N N . GLY A 1 260 ? 5.959 -9.290 36.879 1.00 71.44 260 GLY A N 1
ATOM 1988 C CA . GLY A 1 260 ? 7.136 -9.890 37.512 1.00 71.44 260 GLY A CA 1
ATOM 1989 C C . GLY A 1 260 ? 7.615 -9.124 38.751 1.00 71.44 260 GLY A C 1
ATOM 1990 O O . GLY A 1 260 ? 7.855 -9.731 39.793 1.00 71.44 260 GLY A O 1
ATOM 1991 N N . GLU A 1 261 ? 7.697 -7.794 38.680 1.00 61.22 261 GLU A N 1
ATOM 1992 C CA . GLU A 1 261 ? 8.134 -6.947 39.802 1.00 61.22 261 GLU A CA 1
ATOM 1993 C C . GLU A 1 261 ? 7.091 -6.835 40.928 1.00 61.22 261 GLU A C 1
ATOM 1995 O O . GLU A 1 261 ? 7.455 -6.723 42.099 1.00 61.22 261 GLU A O 1
ATOM 2000 N N . LEU A 1 262 ? 5.794 -6.884 40.606 1.00 54.97 262 LEU A N 1
ATOM 2001 C CA . LEU A 1 262 ? 4.706 -6.797 41.588 1.00 54.97 262 LEU A CA 1
ATOM 2002 C C . LEU A 1 262 ? 4.371 -8.149 42.241 1.00 54.97 262 LEU A C 1
ATOM 2004 O O . LEU A 1 262 ? 3.794 -8.162 43.331 1.00 54.97 262 LEU A O 1
ATOM 2008 N N . SER A 1 263 ? 4.743 -9.272 41.618 1.00 57.00 263 SER A N 1
ATOM 2009 C CA . SER A 1 263 ? 4.528 -10.621 42.171 1.00 57.00 263 SER A CA 1
ATOM 2010 C C . SER A 1 263 ? 5.541 -11.003 43.258 1.00 57.00 263 SER A C 1
ATOM 2012 O O . SER A 1 263 ? 5.190 -11.738 44.180 1.00 57.00 263 SER A O 1
ATOM 2014 N N . ASP A 1 264 ? 6.766 -10.470 43.200 1.00 59.03 264 ASP A N 1
ATOM 2015 C CA . ASP A 1 264 ? 7.877 -10.819 44.102 1.00 59.03 264 ASP A CA 1
ATOM 2016 C C . ASP A 1 264 ? 8.114 -9.793 45.229 1.00 59.03 264 ASP A C 1
ATOM 2018 O O . ASP A 1 264 ? 9.214 -9.668 45.770 1.00 59.03 264 ASP A O 1
ATOM 2022 N N . ILE A 1 265 ? 7.079 -9.057 45.646 1.00 65.00 265 ILE A N 1
ATOM 2023 C CA . ILE A 1 265 ? 7.181 -8.147 46.797 1.00 65.00 265 ILE A CA 1
ATOM 2024 C C . ILE A 1 265 ? 6.970 -8.941 48.103 1.00 65.00 265 ILE A C 1
ATOM 2026 O O . ILE A 1 265 ? 5.861 -9.436 48.353 1.00 65.00 265 ILE A O 1
ATOM 2030 N N . PRO A 1 266 ? 7.976 -9.035 49.002 1.00 72.69 266 PRO A N 1
ATOM 2031 C CA . PRO A 1 266 ? 7.833 -9.749 50.268 1.00 72.69 266 PRO A CA 1
ATOM 2032 C C . PRO A 1 266 ? 6.665 -9.196 51.094 1.00 72.69 266 PRO A C 1
ATOM 2034 O O . PRO A 1 266 ? 6.639 -8.023 51.461 1.00 72.69 266 PRO A O 1
ATOM 2037 N N . GLY A 1 267 ? 5.689 -10.052 51.405 1.00 72.12 267 GLY A N 1
ATOM 2038 C CA . GLY A 1 267 ? 4.510 -9.687 52.199 1.00 72.12 267 GLY A CA 1
ATOM 2039 C C . GLY A 1 267 ? 3.305 -9.168 51.403 1.00 72.12 267 GLY A C 1
ATOM 2040 O O . GLY A 1 267 ? 2.262 -8.921 52.011 1.00 72.12 267 GLY A O 1
ATOM 2041 N N . PHE A 1 268 ? 3.385 -9.060 50.072 1.00 75.31 268 PHE A N 1
ATOM 2042 C CA . PHE A 1 268 ? 2.270 -8.594 49.237 1.00 75.31 268 PHE A CA 1
ATOM 2043 C C . PHE A 1 268 ? 1.045 -9.518 49.292 1.00 75.31 268 PHE A C 1
ATOM 2045 O O . PHE A 1 268 ? -0.073 -9.047 49.492 1.00 75.31 268 PHE A O 1
ATOM 2052 N N . GLU A 1 269 ? 1.242 -10.837 49.247 1.00 74.12 269 GLU A N 1
ATOM 2053 C CA . GLU A 1 269 ? 0.148 -11.809 49.408 1.00 74.12 269 GLU A CA 1
ATOM 2054 C C . GLU A 1 269 ? -0.528 -11.717 50.790 1.00 74.12 269 GLU A C 1
ATOM 2056 O O . GLU A 1 269 ? -1.754 -11.790 50.912 1.00 74.12 269 GLU A O 1
ATOM 2061 N N . ALA A 1 270 ? 0.250 -11.461 51.848 1.00 79.31 270 ALA A N 1
ATOM 2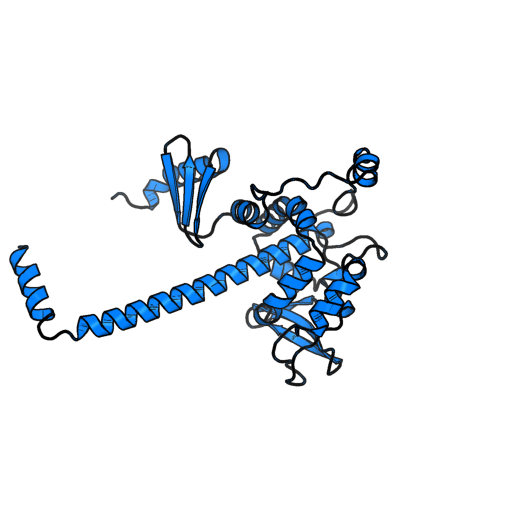062 C CA . ALA A 1 270 ? -0.293 -11.247 53.190 1.00 79.31 270 ALA A CA 1
ATOM 2063 C C . ALA A 1 270 ? -1.109 -9.943 53.280 1.00 79.31 270 ALA A C 1
ATOM 2065 O O . ALA A 1 270 ? -2.162 -9.914 53.923 1.00 79.31 270 ALA A O 1
ATOM 2066 N N . PHE A 1 271 ? -0.661 -8.878 52.608 1.00 79.06 271 PHE A N 1
ATOM 2067 C CA . PHE A 1 271 ? -1.393 -7.614 52.496 1.00 79.06 271 PHE A CA 1
ATOM 2068 C C . PHE A 1 271 ? -2.702 -7.775 51.708 1.00 79.06 271 PHE A C 1
ATOM 2070 O O . PHE A 1 271 ? -3.764 -7.370 52.190 1.00 79.06 271 PHE A O 1
ATOM 2077 N N . ARG A 1 272 ? -2.649 -8.430 50.540 1.00 79.44 272 ARG A N 1
ATOM 2078 C CA . ARG A 1 272 ? -3.811 -8.720 49.688 1.00 79.44 272 ARG A CA 1
ATOM 2079 C C . ARG A 1 272 ? -4.887 -9.489 50.453 1.00 79.44 272 ARG A C 1
ATOM 2081 O O . ARG A 1 272 ? -6.059 -9.117 50.401 1.00 79.44 272 ARG A O 1
ATOM 2088 N N . LYS A 1 273 ? -4.488 -10.512 51.217 1.00 80.88 273 LYS A N 1
ATOM 2089 C CA . LYS A 1 273 ? -5.393 -11.294 52.070 1.00 80.88 273 LYS A CA 1
ATOM 2090 C C . LYS A 1 273 ? -6.080 -10.432 53.138 1.00 80.88 273 LYS A C 1
ATOM 2092 O O . LYS A 1 273 ? -7.289 -10.520 53.304 1.00 80.88 273 LYS A O 1
ATOM 2097 N N . ASN A 1 274 ? -5.340 -9.542 53.799 1.00 83.25 274 ASN A N 1
ATOM 2098 C CA . ASN A 1 274 ? -5.873 -8.663 54.849 1.00 83.25 274 ASN A CA 1
ATOM 2099 C C . ASN A 1 274 ? -6.889 -7.632 54.307 1.00 83.25 274 ASN A C 1
ATOM 2101 O O . ASN A 1 274 ? -7.869 -7.316 54.976 1.00 83.25 274 ASN A O 1
ATOM 2105 N N . ILE A 1 275 ? -6.694 -7.126 53.082 1.00 84.00 275 ILE A N 1
ATOM 2106 C CA . ILE A 1 275 ? -7.664 -6.239 52.415 1.00 84.00 275 ILE A CA 1
ATOM 2107 C C . ILE A 1 275 ? -8.946 -6.998 52.042 1.00 84.00 275 ILE A C 1
ATOM 2109 O O . ILE A 1 275 ? -10.041 -6.501 52.299 1.00 84.00 275 ILE A O 1
ATOM 2113 N N . LEU A 1 276 ? -8.821 -8.203 51.473 1.00 79.38 276 LEU A N 1
ATOM 2114 C CA . LEU A 1 276 ? -9.974 -9.029 51.090 1.00 79.38 276 LEU A CA 1
ATOM 2115 C C . LEU A 1 276 ? -10.792 -9.495 52.305 1.00 79.38 276 LEU A C 1
ATOM 2117 O O . LEU A 1 276 ? -12.018 -9.540 52.221 1.00 79.38 276 LEU A O 1
ATOM 2121 N N . ASP A 1 277 ? -10.134 -9.776 53.432 1.00 80.25 277 ASP A N 1
ATOM 2122 C CA . ASP A 1 277 ? -10.793 -10.158 54.688 1.00 80.25 277 ASP A CA 1
ATOM 2123 C C . ASP A 1 277 ? -11.463 -8.964 55.401 1.00 80.25 277 ASP A C 1
ATOM 2125 O O . ASP A 1 277 ? -12.417 -9.160 56.146 1.00 80.25 277 ASP A O 1
ATOM 2129 N N . ARG A 1 278 ? -11.013 -7.721 55.166 1.00 71.62 278 ARG A N 1
ATOM 2130 C CA . ARG A 1 278 ? -11.635 -6.492 55.710 1.00 71.62 278 ARG A CA 1
ATOM 2131 C C . ARG A 1 278 ? -12.811 -5.965 54.886 1.00 71.62 278 ARG A C 1
ATOM 2133 O O . ARG A 1 278 ? -13.552 -5.116 55.373 1.00 71.62 278 ARG A O 1
ATOM 2140 N N . GLY A 1 279 ? -12.943 -6.408 53.637 1.00 57.09 279 GLY A N 1
ATOM 2141 C CA . GLY A 1 279 ? -14.030 -6.021 52.732 1.00 57.09 279 GLY A CA 1
ATOM 2142 C C . GLY A 1 279 ? -15.280 -6.902 52.827 1.00 57.09 279 GLY A C 1
ATOM 2143 O O . GLY A 1 279 ? -16.201 -6.708 52.036 1.00 57.09 279 GLY A O 1
ATOM 2144 N N . ARG A 1 280 ? -15.299 -7.875 53.745 1.00 49.22 280 ARG A N 1
ATOM 2145 C CA . ARG A 1 280 ? -16.408 -8.798 54.002 1.00 49.22 280 ARG A CA 1
ATOM 2146 C C . ARG A 1 280 ? -17.012 -8.528 55.378 1.00 49.22 280 ARG A C 1
ATOM 2148 O O . ARG A 1 280 ? -18.241 -8.714 55.501 1.00 49.22 280 ARG A O 1
#

pLDDT: mean 77.73, std 16.34, range [38.06, 97.75]

Secondary structure (DSSP, 8-state):
---GGGGHHHHHHHHHHHHHH-EEEEE-SSEEEEEETTEEEEEESPPPHHHHHHHHHSPPTT---PPPPHHHHHHTTSPPPPSS---TT--GGGGG----TT--HHHHTHHHHHHHHHH--SBSS-TTTSS-B---GGGGGG-EEEEETTEEEEEEE-TTT--EEEEEHHHHHHHHHHHHHHHS-HHHHHHHHHHHHHHHHHTTSHHHHHHHHHHHT-BGGG--HHHHHHHHHHHHHHHHHHHHHHHHHHHHHHHHHHHHHHHT-TTHHHHHHHHHHHT-

Radius of gyration: 24.79 Å; chains: 1; bounding box: 54×53×80 Å

Foldseek 3Di:
DDDPVVCVVVVVVVVVQCVPAWDFDDDDLFWTWTDGPVGIDIGGGHDQLLVVCCVPQNDDPDDPDPPDPPVCVVCVVPPDQPLADDDPPDDPVVQFFGDDDPDQLLVVLLVVLQVLLVVAALACAFPPPRHGQGARSVQLQVKAWAQDPVGIWIWGQRPPPRDIGIGRCLRRLVSLLVSLCSSQPSVNLSVCLSVLSVSQVVLVHLRSLSVVRRVVRRGNRGGRSSSSSSVSSSSVVVVSVVVVVVVVVVVVVVVVVVCVVQVPDVCNVVVVVVVVVVVD